Protein AF-0000000072288769 (afdb_homodimer)

Nearest PDB structures (foldseek):
  1x8z-assembly1_A-2  TM=4.709E-01  e=3.208E+00  Arabidopsis thaliana
  1x8z-assembly3_A  TM=4.709E-01  e=3.208E+00  Arabidopsis thaliana
  1x8z-assembly1_A-2  TM=4.841E-01  e=5.212E+00  Arabidopsis thaliana
  1x8z-assembly3_A  TM=4.841E-01  e=5.212E+00  Arabidopsis thaliana

Secondary structure (DSSP, 8-state):
----HHHHHHHHHHHHHHHHHHHHHHH-HHHHHGGGGGG--SS-SSHHHHHHHHHHHHHHHHHHHHHHHHHHHHHHTT-HHHHHHHHHHHHHHHHHHHHHHHHHTS-THHHHTTHHHHHHHHHHHHHH-/----HHHHHHHHHHHHHHHHHHHHHHH-HHHHHGGGGGG--SS-SSHHHHHHHHHHHHHHHHHHHHHHHHHHHHHHTT-HHHHHHHHHHHHHHHHHHHHHHHHHTS-THHHHTTHHHHHHHHHHHHHH-

Solvent-accessible surface area (backbone atoms only — not comparable to full-atom values): 12131 Å² total; per-residue (Å²): 103,86,68,55,70,64,70,65,44,46,50,48,52,52,13,51,50,32,29,50,51,8,50,38,12,55,76,38,29,71,64,45,39,48,74,38,50,46,66,43,69,93,60,69,86,41,70,69,54,43,51,46,50,42,46,51,26,33,50,43,10,41,49,28,33,34,54,12,48,39,34,39,38,19,51,72,70,63,37,44,41,39,32,9,49,39,33,33,36,49,14,51,35,27,38,50,51,12,51,50,16,48,76,52,70,31,58,20,64,81,25,48,65,49,16,58,56,31,35,51,55,10,49,47,30,35,71,38,89,103,87,67,56,70,63,70,66,45,47,51,47,53,52,15,50,50,31,29,51,52,8,50,39,13,54,76,37,30,71,66,45,39,48,76,38,51,45,65,43,69,93,60,69,86,42,73,69,53,43,52,46,49,43,45,52,26,32,50,43,9,41,48,27,33,34,53,10,50,40,33,40,37,18,51,72,70,63,38,46,41,38,31,8,50,40,32,32,38,49,14,52,34,28,39,51,49,13,50,48,16,48,75,52,72,31,58,21,65,82,25,48,65,50,16,58,55,31,36,52,55,10,49,48,31,37,71,37,88

Organism: Botryotinia fuckeliana (strain B05.10) (NCBI:txid332648)

Structure (mmCIF, N/CA/C/O backbone):
data_AF-0000000072288769-model_v1
#
loop_
_entity.id
_entity.type
_entity.pdbx_description
1 polymer 'Integral membrane protein'
#
loop_
_atom_site.group_PDB
_atom_site.id
_atom_site.type_symbol
_atom_site.label_atom_id
_atom_site.label_alt_id
_atom_site.label_comp_id
_atom_site.label_asym_id
_atom_site.label_entity_id
_atom_site.label_seq_id
_atom_site.pdbx_PDB_ins_code
_atom_site.Cartn_x
_atom_site.Cartn_y
_atom_site.Cartn_z
_atom_site.occupancy
_atom_site.B_iso_or_equiv
_atom_site.auth_seq_id
_atom_site.auth_comp_id
_atom_site.auth_asym_id
_atom_site.auth_atom_id
_atom_site.pdbx_PDB_model_num
ATOM 1 N N . MET A 1 1 ? 13.922 25.125 9.789 1 54.78 1 MET A N 1
ATOM 2 C CA . MET A 1 1 ? 14.633 25.609 8.609 1 54.78 1 MET A CA 1
ATOM 3 C C . MET A 1 1 ? 13.82 25.344 7.344 1 54.78 1 MET A C 1
ATOM 5 O O . MET A 1 1 ? 13.047 24.391 7.285 1 54.78 1 MET A O 1
ATOM 9 N N . ALA A 1 2 ? 13.531 26.281 6.535 1 64.56 2 ALA A N 1
ATOM 10 C CA . ALA A 1 2 ? 12.789 26.188 5.281 1 64.56 2 ALA A CA 1
ATOM 11 C C . ALA A 1 2 ? 13.453 25.219 4.316 1 64.56 2 ALA A C 1
ATOM 13 O O . ALA A 1 2 ? 14.578 25.438 3.869 1 64.56 2 ALA A O 1
ATOM 14 N N . LEU A 1 3 ? 13.008 23.984 4.324 1 74.19 3 LEU A N 1
ATOM 15 C CA . LEU A 1 3 ? 13.617 23.031 3.396 1 74.19 3 LEU A CA 1
ATOM 16 C C . LEU A 1 3 ? 13.492 23.531 1.959 1 74.19 3 LEU A C 1
ATOM 18 O O . LEU A 1 3 ? 12.609 24.328 1.646 1 74.19 3 LEU A O 1
ATOM 22 N N . SER A 1 4 ? 14.5 23.266 1.195 1 85.69 4 SER A N 1
ATOM 23 C CA . SER A 1 4 ? 14.555 23.609 -0.223 1 85.69 4 SER A CA 1
ATOM 24 C C . SER A 1 4 ? 13.266 23.219 -0.937 1 85.69 4 SER A C 1
ATOM 26 O O . SER A 1 4 ? 12.578 22.281 -0.515 1 85.69 4 SER A O 1
ATOM 28 N N . PRO A 1 5 ? 12.836 24.031 -1.854 1 88.56 5 PRO A N 1
ATOM 29 C CA . PRO A 1 5 ? 11.664 23.688 -2.654 1 88.56 5 PRO A CA 1
ATOM 30 C C . PRO A 1 5 ? 11.75 22.281 -3.264 1 88.56 5 PRO A C 1
ATOM 32 O O . PRO A 1 5 ? 10.727 21.609 -3.414 1 88.56 5 PRO A O 1
ATOM 35 N N . VAL A 1 6 ? 12.984 21.891 -3.586 1 87.94 6 VAL A N 1
ATOM 36 C CA . VAL A 1 6 ? 13.18 20.578 -4.172 1 87.94 6 VAL A CA 1
ATOM 37 C C . VAL A 1 6 ? 12.734 19.5 -3.189 1 87.94 6 VAL A C 1
ATOM 39 O O . VAL A 1 6 ? 12.062 18.531 -3.574 1 87.94 6 VAL A O 1
ATOM 42 N N . LEU A 1 7 ? 13.047 19.688 -1.973 1 91.75 7 LEU A N 1
ATOM 43 C CA . LEU A 1 7 ? 12.695 18.703 -0.949 1 91.75 7 LEU A CA 1
ATOM 44 C C . LEU A 1 7 ? 11.188 18.625 -0.779 1 91.75 7 LEU A C 1
ATOM 46 O O . LEU A 1 7 ? 10.648 17.547 -0.47 1 91.75 7 LEU A O 1
ATOM 50 N N . ARG A 1 8 ? 10.523 19.625 -1.163 1 90.5 8 ARG A N 1
ATOM 51 C CA . ARG A 1 8 ? 9.078 19.672 -0.958 1 90.5 8 ARG A CA 1
ATOM 52 C C . ARG A 1 8 ? 8.336 19.094 -2.158 1 90.5 8 ARG A C 1
ATOM 54 O O . ARG A 1 8 ? 7.184 18.688 -2.039 1 90.5 8 ARG A O 1
ATOM 61 N N . ILE A 1 9 ? 9.07 19.062 -3.242 1 94.88 9 ILE A N 1
ATOM 62 C CA . ILE A 1 9 ? 8.391 18.625 -4.457 1 94.88 9 ILE A CA 1
ATOM 63 C C . ILE A 1 9 ? 8.695 17.141 -4.703 1 94.88 9 ILE A C 1
ATOM 65 O O . ILE A 1 9 ? 7.91 16.438 -5.332 1 94.88 9 ILE A O 1
ATOM 69 N N . LEU A 1 10 ? 9.82 16.625 -4.176 1 97.56 10 LEU A N 1
ATOM 70 C CA . LEU A 1 10 ? 10.289 15.273 -4.453 1 97.56 10 LEU A CA 1
ATOM 71 C C . LEU A 1 10 ? 9.242 14.242 -4.059 1 97.56 10 LEU A C 1
ATOM 73 O O . LEU A 1 10 ? 8.961 13.32 -4.824 1 97.56 10 LEU A O 1
ATOM 77 N N . PRO A 1 11 ? 8.586 14.438 -2.932 1 98.19 11 PRO A N 1
ATOM 78 C CA . PRO A 1 11 ? 7.594 13.422 -2.574 1 98.19 11 PRO A CA 1
ATOM 79 C C . PRO A 1 11 ? 6.43 13.359 -3.562 1 98.19 11 PRO A C 1
ATOM 81 O O . PRO A 1 11 ? 5.84 12.297 -3.762 1 98.19 11 PRO A O 1
ATOM 84 N N . THR A 1 12 ? 6.102 14.5 -4.188 1 98.12 12 THR A N 1
ATOM 85 C CA . THR A 1 12 ? 5.062 14.492 -5.211 1 98.12 12 THR A CA 1
ATOM 86 C C . THR A 1 12 ? 5.512 13.688 -6.426 1 98.12 12 THR A C 1
ATOM 88 O O . THR A 1 12 ? 4.707 12.977 -7.035 1 98.12 12 THR A O 1
ATOM 91 N N . ILE A 1 13 ? 6.742 13.781 -6.738 1 98.31 13 ILE A N 1
ATOM 92 C CA . ILE A 1 13 ? 7.301 12.984 -7.82 1 98.31 13 ILE A CA 1
ATOM 93 C C . ILE A 1 13 ? 7.27 11.508 -7.438 1 98.31 13 ILE A C 1
ATOM 95 O O . ILE A 1 13 ? 6.855 10.656 -8.234 1 98.31 13 ILE A O 1
ATOM 99 N N . PHE A 1 14 ? 7.691 11.195 -6.184 1 98.69 14 PHE A N 1
ATOM 100 C CA . PHE A 1 14 ? 7.613 9.828 -5.691 1 98.69 14 PHE A CA 1
ATOM 101 C C . PHE A 1 14 ? 6.195 9.281 -5.812 1 98.69 14 PHE A C 1
ATOM 103 O O . PHE A 1 14 ? 5.988 8.172 -6.305 1 98.69 14 PHE A O 1
ATOM 110 N N . GLY A 1 15 ? 5.23 10.133 -5.363 1 98.81 15 GLY A N 1
ATOM 111 C CA . GLY A 1 15 ? 3.838 9.727 -5.434 1 98.81 15 GLY A CA 1
ATOM 112 C C . GLY A 1 15 ? 3.375 9.43 -6.844 1 98.81 15 GLY A C 1
ATOM 113 O O . GLY A 1 15 ? 2.646 8.461 -7.074 1 98.81 15 GLY A O 1
ATOM 114 N N . THR A 1 16 ? 3.793 10.234 -7.785 1 98.81 16 THR A N 1
ATOM 115 C CA . THR A 1 16 ? 3.438 10.023 -9.188 1 98.81 16 THR A CA 1
ATOM 116 C C . THR A 1 16 ? 4.023 8.719 -9.703 1 98.81 16 THR A C 1
ATOM 118 O O . THR A 1 16 ? 3.359 7.988 -10.445 1 98.81 16 THR A O 1
ATOM 121 N N . ILE A 1 17 ? 5.215 8.422 -9.305 1 98.56 17 ILE A N 1
ATOM 122 C CA . ILE A 1 17 ? 5.871 7.191 -9.727 1 98.56 17 ILE A CA 1
ATOM 123 C C . ILE A 1 17 ? 5.125 5.988 -9.156 1 98.56 17 ILE A C 1
ATOM 125 O O . ILE A 1 17 ? 4.848 5.023 -9.875 1 98.56 17 ILE A O 1
ATOM 129 N N . PHE A 1 18 ? 4.75 6.059 -7.875 1 98.81 18 PHE A N 1
ATOM 130 C CA . PHE A 1 18 ? 3.994 4.973 -7.262 1 98.81 18 PHE A CA 1
ATOM 131 C C . PHE A 1 18 ? 2.666 4.762 -7.98 1 98.81 18 PHE A C 1
ATOM 133 O O . PHE A 1 18 ? 2.281 3.629 -8.266 1 98.81 18 PHE A O 1
ATOM 140 N N . ILE A 1 19 ? 1.964 5.867 -8.289 1 98.94 19 ILE A N 1
ATOM 141 C CA . ILE A 1 19 ? 0.676 5.77 -8.969 1 98.94 19 ILE A CA 1
ATOM 142 C C . ILE A 1 19 ? 0.869 5.16 -10.352 1 98.94 19 ILE A C 1
ATOM 144 O O . ILE A 1 19 ? 0.084 4.309 -10.781 1 98.94 19 ILE A O 1
ATOM 148 N N . SER A 1 20 ? 1.923 5.566 -11.055 1 98.88 20 SER A N 1
ATOM 149 C CA . SER A 1 20 ? 2.217 5.008 -12.375 1 98.88 20 SER A CA 1
ATOM 150 C C . SER A 1 20 ? 2.504 3.512 -12.289 1 98.88 20 SER A C 1
ATOM 152 O O . SER A 1 20 ? 2.043 2.738 -13.133 1 98.88 20 SER A O 1
ATOM 154 N N . PHE A 1 21 ? 3.277 3.105 -11.297 1 98.69 21 PHE A N 1
ATOM 155 C CA . PHE A 1 21 ? 3.543 1.688 -11.086 1 98.69 21 PHE A CA 1
ATOM 156 C C . PHE A 1 21 ? 2.248 0.928 -10.82 1 98.69 21 PHE A C 1
ATOM 158 O O . PHE A 1 21 ? 2.047 -0.169 -11.344 1 98.69 21 PHE A O 1
ATOM 165 N N . GLY A 1 22 ? 1.397 1.534 -9.992 1 98.88 22 GLY A N 1
ATOM 166 C CA . GLY A 1 22 ? 0.124 0.9 -9.688 1 98.88 22 GLY A CA 1
ATOM 167 C C . GLY A 1 22 ? -0.763 0.73 -10.906 1 98.88 22 GLY A C 1
ATOM 168 O O . GLY A 1 22 ? -1.345 -0.337 -11.117 1 98.88 22 GLY A O 1
ATOM 169 N N . LEU A 1 23 ? -0.844 1.788 -11.664 1 98.88 23 LEU A N 1
ATOM 170 C CA . LEU A 1 23 ? -1.633 1.718 -12.883 1 98.88 23 LEU A CA 1
ATOM 171 C C . LEU A 1 23 ? -1.072 0.663 -13.836 1 98.88 23 LEU A C 1
ATOM 173 O O . LEU A 1 23 ? -1.829 -0.099 -14.438 1 98.88 23 LEU A O 1
ATOM 177 N N . ASN A 1 24 ? 0.224 0.614 -13.961 1 98.75 24 ASN A N 1
ATOM 178 C CA . ASN A 1 24 ? 0.859 -0.406 -14.781 1 98.75 24 ASN A CA 1
ATOM 179 C C . ASN A 1 24 ? 0.521 -1.812 -14.297 1 98.75 24 ASN A C 1
ATOM 181 O O . ASN A 1 24 ? 0.212 -2.695 -15.102 1 98.75 24 ASN A O 1
ATOM 185 N N . ALA A 1 25 ? 0.55 -2.045 -13 1 98.62 25 ALA A N 1
ATOM 186 C CA . ALA A 1 25 ? 0.283 -3.367 -12.438 1 98.62 25 ALA A CA 1
ATOM 187 C C . ALA A 1 25 ? -1.161 -3.791 -12.695 1 98.62 25 ALA A C 1
ATOM 189 O O . ALA A 1 25 ? -1.44 -4.973 -12.898 1 98.62 25 ALA A O 1
ATOM 190 N N . VAL A 1 26 ? -2.055 -2.791 -12.711 1 98.69 26 VAL A N 1
ATOM 191 C CA . VAL A 1 26 ? -3.467 -3.088 -12.93 1 98.69 26 VAL A CA 1
ATOM 192 C C . VAL A 1 26 ? -3.723 -3.355 -14.406 1 98.69 26 VAL A C 1
ATOM 194 O O . VAL A 1 26 ? -4.438 -4.297 -14.758 1 98.69 26 VAL A O 1
ATOM 197 N N . LEU A 1 27 ? -3.094 -2.607 -15.297 1 98.5 27 LEU A N 1
ATOM 198 C CA . LEU A 1 27 ? -3.406 -2.654 -16.719 1 98.5 27 LEU A CA 1
ATOM 199 C C . LEU A 1 27 ? -2.543 -3.691 -17.438 1 98.5 27 LEU A C 1
ATOM 201 O O . LEU A 1 27 ? -2.986 -4.316 -18.406 1 98.5 27 LEU A O 1
ATOM 205 N N . ARG A 1 28 ? -1.318 -3.93 -17.031 1 97.69 28 ARG A N 1
ATOM 206 C CA . ARG A 1 28 ? -0.348 -4.848 -17.609 1 97.69 28 ARG A CA 1
ATOM 207 C C . ARG A 1 28 ? 0.379 -5.641 -16.531 1 97.69 28 ARG A C 1
ATOM 209 O O . ARG A 1 28 ? 1.596 -5.516 -16.375 1 97.69 28 ARG A O 1
ATOM 216 N N . PRO A 1 29 ? -0.357 -6.539 -15.922 1 96.38 29 PRO A N 1
ATOM 217 C CA . PRO A 1 29 ? 0.182 -7.215 -14.734 1 96.38 29 PRO A CA 1
ATOM 218 C C . PRO A 1 29 ? 1.474 -7.977 -15.031 1 96.38 29 PRO A C 1
ATOM 220 O O . PRO A 1 29 ? 2.398 -7.969 -14.211 1 96.38 29 PRO A O 1
ATOM 223 N N . PHE A 1 30 ? 1.641 -8.586 -16.125 1 93.75 30 PHE A N 1
ATOM 224 C CA . PHE A 1 30 ? 2.836 -9.375 -16.406 1 93.75 30 PHE A CA 1
ATOM 225 C C . PHE A 1 30 ? 4.016 -8.461 -16.75 1 93.75 30 PHE A C 1
ATOM 227 O O . PHE A 1 30 ? 5.164 -8.789 -16.438 1 93.75 30 PHE A O 1
ATOM 234 N N . HIS A 1 31 ? 3.75 -7.387 -17.375 1 95.19 31 HIS A N 1
ATOM 235 C CA . HIS A 1 31 ? 4.816 -6.406 -17.547 1 95.19 31 HIS A CA 1
ATOM 236 C C . HIS A 1 31 ? 5.293 -5.871 -16.188 1 95.19 31 HIS A C 1
ATOM 238 O O . HIS A 1 31 ? 6.496 -5.715 -15.969 1 95.19 31 HIS A O 1
ATOM 244 N N . ALA A 1 32 ? 4.355 -5.512 -15.289 1 96.69 32 ALA A N 1
ATOM 245 C CA . ALA A 1 32 ? 4.711 -5.02 -13.961 1 96.69 32 ALA A CA 1
ATOM 246 C C . ALA A 1 32 ? 5.574 -6.031 -13.219 1 96.69 32 ALA A C 1
ATOM 248 O O . ALA A 1 32 ? 6.5 -5.652 -12.492 1 96.69 32 ALA A O 1
ATOM 249 N N . LEU A 1 33 ? 5.203 -7.25 -13.398 1 94.62 33 LEU A N 1
ATOM 250 C CA . LEU A 1 33 ? 5.934 -8.305 -12.703 1 94.62 33 LEU A CA 1
ATOM 251 C C . LEU A 1 33 ? 7.387 -8.359 -13.164 1 94.62 33 LEU A C 1
ATOM 253 O O . LEU A 1 33 ? 8.258 -8.812 -12.43 1 94.62 33 LEU A O 1
ATOM 257 N N . THR A 1 34 ? 7.691 -7.91 -14.406 1 93.62 34 THR A N 1
ATOM 258 C CA . THR A 1 34 ? 9.062 -7.918 -14.906 1 93.62 34 THR A CA 1
ATOM 259 C C . THR A 1 34 ? 9.945 -6.98 -14.086 1 93.62 34 THR A C 1
ATOM 261 O O . THR A 1 34 ? 11.172 -7.078 -14.133 1 93.62 34 THR A O 1
ATOM 264 N N . PHE A 1 35 ? 9.367 -6.066 -13.312 1 94.25 35 PHE A N 1
ATOM 265 C CA . PHE A 1 35 ? 10.125 -5.184 -12.438 1 94.25 35 PHE A CA 1
ATOM 266 C C . PHE A 1 35 ? 10.695 -5.957 -11.25 1 94.25 35 PHE A C 1
ATOM 268 O O . PHE A 1 35 ? 11.562 -5.457 -10.539 1 94.25 35 PHE A O 1
ATOM 275 N N . TYR A 1 36 ? 10.195 -7.109 -11.086 1 94.69 36 TYR A N 1
ATOM 276 C CA . TYR A 1 36 ? 10.75 -8.055 -10.133 1 94.69 36 TYR A CA 1
ATOM 277 C C . TYR A 1 36 ? 11.492 -9.18 -10.844 1 94.69 36 TYR A C 1
ATOM 279 O O . TYR A 1 36 ? 11.188 -10.359 -10.641 1 94.69 36 TYR A O 1
ATOM 287 N N . GLN A 1 37 ? 12.203 -9.023 -11.758 1 83.75 37 GLN A N 1
ATOM 288 C CA . GLN A 1 37 ? 12.953 -9.852 -12.703 1 83.75 37 GLN A CA 1
ATOM 289 C C . GLN A 1 37 ? 12.922 -11.32 -12.281 1 83.75 37 GLN A C 1
ATOM 291 O O . GLN A 1 37 ? 12.562 -12.195 -13.078 1 83.75 37 GLN A O 1
ATOM 296 N N . SER A 1 38 ? 13.227 -11.586 -11.109 1 84.44 38 SER A N 1
ATOM 297 C CA . SER A 1 38 ? 13.398 -12.953 -10.641 1 84.44 38 SER A CA 1
ATOM 298 C C . SER A 1 38 ? 12.055 -13.633 -10.414 1 84.44 38 SER A C 1
ATOM 300 O O . SER A 1 38 ? 11.984 -14.859 -10.273 1 84.44 38 SER A O 1
ATOM 302 N N . LEU A 1 39 ? 11.047 -12.867 -10.305 1 85.5 39 LEU A N 1
ATOM 303 C CA . LEU A 1 39 ? 9.727 -13.438 -10.07 1 85.5 39 LEU A CA 1
ATOM 304 C C . LEU A 1 39 ? 8.977 -13.633 -11.391 1 85.5 39 LEU A C 1
ATOM 306 O O . LEU A 1 39 ? 7.902 -14.234 -11.414 1 85.5 39 LEU A O 1
ATOM 310 N N . SER A 1 40 ? 9.445 -13.141 -12.461 1 77.38 40 SER A N 1
ATOM 311 C CA . SER A 1 40 ? 8.742 -13.203 -13.742 1 77.38 40 SER A CA 1
ATOM 312 C C . SER A 1 40 ? 8.875 -14.586 -14.375 1 77.38 40 SER A C 1
ATOM 314 O O . SER A 1 40 ? 9.969 -14.984 -14.773 1 77.38 40 SER A O 1
ATOM 316 N N . PRO A 1 41 ? 7.711 -15.266 -14.164 1 68.12 41 PRO A N 1
ATOM 317 C CA . PRO A 1 41 ? 7.828 -16.578 -14.812 1 68.12 41 PRO A CA 1
ATOM 318 C C . PRO A 1 41 ? 7.895 -16.469 -16.344 1 68.12 41 PRO A C 1
ATOM 320 O O . PRO A 1 41 ? 7.332 -15.547 -16.922 1 68.12 41 PRO A O 1
ATOM 323 N N . SER A 1 42 ? 8.633 -17.219 -16.969 1 64.94 42 SER A N 1
ATOM 324 C CA . SER A 1 42 ? 8.68 -17.25 -18.422 1 64.94 42 SER A CA 1
ATOM 325 C C . SER A 1 42 ? 7.309 -17.578 -19 1 64.94 42 SER A C 1
ATOM 327 O O . SER A 1 42 ? 6.898 -16.969 -20 1 64.94 42 SER A O 1
ATOM 329 N N . HIS A 1 43 ? 6.516 -18.484 -18.438 1 64.88 43 HIS A N 1
ATOM 330 C CA . HIS A 1 43 ? 5.207 -18.906 -18.922 1 64.88 43 HIS A CA 1
ATOM 331 C C . HIS A 1 43 ? 4.328 -19.406 -17.781 1 64.88 43 HIS A C 1
ATOM 333 O O . HIS A 1 43 ? 4.711 -20.344 -17.062 1 64.88 43 HIS A O 1
ATOM 339 N N . PRO A 1 44 ? 3.252 -18.531 -17.641 1 63.28 44 PRO A N 1
ATOM 340 C CA . PRO A 1 44 ? 2.371 -19.188 -16.672 1 63.28 44 PRO A CA 1
ATOM 341 C C . PRO A 1 44 ? 2.072 -20.641 -17.016 1 63.28 44 PRO A C 1
ATOM 343 O O . PRO A 1 44 ? 1.867 -20.969 -18.188 1 63.28 44 PRO A O 1
ATOM 346 N N . GLN A 1 45 ? 2.188 -21.469 -16.156 1 66.75 45 GLN A N 1
ATOM 347 C CA . GLN A 1 45 ? 2.078 -22.906 -16.391 1 66.75 45 GLN A CA 1
ATOM 348 C C . GLN A 1 45 ? 0.632 -23.312 -16.672 1 66.75 45 GLN A C 1
ATOM 350 O O . GLN A 1 45 ? 0.381 -24.25 -17.406 1 66.75 45 GLN A O 1
ATOM 355 N N . THR A 1 46 ? -0.252 -22.562 -15.984 1 77.38 46 THR A N 1
ATOM 356 C CA . THR A 1 46 ? -1.669 -22.844 -16.188 1 77.38 46 THR A CA 1
ATOM 357 C C . THR A 1 46 ? -2.471 -21.547 -16.266 1 77.38 46 THR A C 1
ATOM 359 O O . THR A 1 46 ? -1.974 -20.484 -15.891 1 77.38 46 THR A O 1
ATOM 362 N N . LEU A 1 47 ? -3.611 -21.625 -16.797 1 78.44 47 LEU A N 1
ATOM 363 C CA . LEU A 1 47 ? -4.523 -20.484 -16.844 1 78.44 47 LEU A CA 1
ATOM 364 C C . LEU A 1 47 ? -4.863 -20 -15.438 1 78.44 47 LEU A C 1
ATOM 366 O O . LEU A 1 47 ? -5.008 -18.812 -15.211 1 78.44 47 LEU A O 1
ATOM 370 N N . SER A 1 48 ? -5.008 -20.922 -14.539 1 79.12 48 SER A N 1
ATOM 371 C CA . SER A 1 48 ? -5.312 -20.594 -13.148 1 79.12 48 SER A CA 1
ATOM 372 C C . SER A 1 48 ? -4.172 -19.812 -12.5 1 79.12 48 SER A C 1
ATOM 374 O O . SER A 1 48 ? -4.406 -18.875 -11.734 1 79.12 48 SER A O 1
ATOM 376 N N . ASP A 1 49 ? -2.969 -20.125 -12.875 1 83.19 49 ASP A N 1
ATOM 377 C CA . ASP A 1 49 ? -1.8 -19.422 -12.359 1 83.19 49 ASP A CA 1
ATOM 378 C C . ASP A 1 49 ? -1.754 -17.984 -12.875 1 83.19 49 ASP A C 1
ATOM 380 O O . ASP A 1 49 ? -1.464 -17.047 -12.117 1 83.19 49 ASP A O 1
ATOM 384 N N . ALA A 1 50 ? -2.084 -17.906 -14.141 1 88 50 ALA A N 1
ATOM 385 C CA . ALA A 1 50 ? -2.078 -16.578 -14.75 1 88 50 ALA A CA 1
ATOM 386 C C . ALA A 1 50 ? -3.133 -15.68 -14.117 1 88 50 ALA A C 1
ATOM 388 O O . ALA A 1 50 ? -2.871 -14.5 -13.844 1 88 50 ALA A O 1
ATOM 389 N N . ALA A 1 51 ? -4.281 -16.219 -13.852 1 90.56 51 ALA A N 1
ATOM 390 C CA . ALA A 1 51 ? -5.375 -15.461 -13.25 1 90.56 51 ALA A CA 1
ATOM 391 C C . ALA A 1 51 ? -5.023 -15.023 -11.828 1 90.56 51 ALA A C 1
ATOM 393 O O . ALA A 1 51 ? -5.375 -13.922 -11.414 1 90.56 51 ALA A O 1
ATOM 394 N N . LEU A 1 52 ? -4.332 -15.875 -11.102 1 91.69 52 LEU A N 1
ATOM 395 C CA . LEU A 1 52 ? -3.908 -15.547 -9.742 1 91.69 52 LEU A CA 1
ATOM 396 C C . LEU A 1 52 ? -2.889 -14.414 -9.75 1 91.69 52 LEU A C 1
ATOM 398 O O . LEU A 1 52 ? -2.98 -13.484 -8.953 1 91.69 52 LEU A O 1
ATOM 402 N N . VAL A 1 53 ? -1.995 -14.508 -10.664 1 91.56 53 VAL A N 1
ATOM 403 C CA . VAL A 1 53 ? -0.978 -13.469 -10.781 1 91.56 53 VAL A CA 1
ATOM 404 C C . VAL A 1 53 ? -1.638 -12.141 -11.133 1 91.56 53 VAL A C 1
ATOM 406 O O . VAL A 1 53 ? -1.333 -11.109 -10.523 1 91.56 53 VAL A O 1
ATOM 409 N N . GLU A 1 54 ? -2.543 -12.172 -12.062 1 95.06 54 GLU A N 1
ATOM 410 C CA . GLU A 1 54 ? -3.25 -10.961 -12.453 1 95.06 54 GLU A CA 1
ATOM 411 C C . GLU A 1 54 ? -4.02 -10.359 -11.281 1 95.06 54 GLU A C 1
ATOM 413 O O . GLU A 1 54 ? -4.016 -9.141 -11.086 1 95.06 54 GLU A O 1
ATOM 418 N N . ALA A 1 55 ? -4.652 -11.227 -10.531 1 96.88 55 ALA A N 1
ATOM 419 C CA . ALA A 1 55 ? -5.402 -10.773 -9.359 1 96.88 55 ALA A CA 1
ATOM 420 C C . ALA A 1 55 ? -4.48 -10.141 -8.328 1 96.88 55 ALA A C 1
ATOM 422 O O . ALA A 1 55 ? -4.742 -9.031 -7.848 1 96.88 55 ALA A O 1
ATOM 423 N N . LEU A 1 56 ? -3.375 -10.789 -8.055 1 96.88 56 LEU A N 1
ATOM 424 C CA . LEU A 1 56 ? -2.447 -10.305 -7.039 1 96.88 56 LEU A CA 1
ATOM 425 C C . LEU A 1 56 ? -1.768 -9.016 -7.496 1 96.88 56 LEU A C 1
ATOM 427 O O . LEU A 1 56 ? -1.518 -8.125 -6.688 1 96.88 56 LEU A O 1
ATOM 431 N N . MET A 1 57 ? -1.564 -8.922 -8.789 1 97.44 57 MET A N 1
ATOM 432 C CA . MET A 1 57 ? -0.949 -7.699 -9.305 1 97.44 57 MET A CA 1
ATOM 433 C C . MET A 1 57 ? -1.936 -6.535 -9.273 1 97.44 57 MET A C 1
ATOM 435 O O . MET A 1 57 ? -1.541 -5.387 -9.062 1 97.44 57 MET A O 1
ATOM 439 N N . THR A 1 58 ? -3.191 -6.809 -9.469 1 98.69 58 THR A N 1
ATOM 440 C CA . THR A 1 58 ? -4.207 -5.773 -9.32 1 98.69 58 THR A CA 1
ATOM 441 C C . THR A 1 58 ? -4.277 -5.289 -7.875 1 98.69 58 THR A C 1
ATOM 443 O O . THR A 1 58 ? -4.352 -4.086 -7.621 1 98.69 58 THR A O 1
ATOM 446 N N . ILE A 1 59 ? -4.203 -6.191 -6.945 1 98.69 59 ILE A N 1
ATOM 447 C CA . ILE A 1 59 ? -4.203 -5.883 -5.52 1 98.69 59 ILE A CA 1
ATOM 448 C C . ILE A 1 59 ? -2.967 -5.055 -5.172 1 98.69 59 ILE A C 1
ATOM 450 O O . ILE A 1 59 ? -3.068 -4.039 -4.477 1 98.69 59 ILE A O 1
ATOM 454 N N . TYR A 1 60 ? -1.85 -5.469 -5.684 1 98.38 60 TYR A N 1
ATOM 455 C CA . TYR A 1 60 ? -0.599 -4.727 -5.582 1 98.38 60 TYR A CA 1
ATOM 456 C C . TYR A 1 60 ? -0.75 -3.32 -6.152 1 98.38 60 TYR A C 1
ATOM 458 O O . TYR A 1 60 ? -0.336 -2.342 -5.523 1 98.38 60 TYR A O 1
ATOM 466 N N . GLY A 1 61 ? -1.315 -3.227 -7.301 1 98.88 61 GLY A N 1
ATOM 467 C CA . GLY A 1 61 ? -1.468 -1.947 -7.977 1 98.88 61 GLY A CA 1
ATOM 468 C C . GLY A 1 61 ? -2.32 -0.961 -7.199 1 98.88 61 GLY A C 1
ATOM 469 O O . GLY A 1 61 ? -1.999 0.226 -7.133 1 98.88 61 GLY A O 1
ATOM 470 N N . ALA A 1 62 ? -3.379 -1.417 -6.633 1 98.94 62 ALA A N 1
ATOM 471 C CA . ALA A 1 62 ? -4.246 -0.563 -5.824 1 98.94 62 ALA A CA 1
ATOM 472 C C . ALA A 1 62 ? -3.482 0.033 -4.645 1 98.94 62 ALA A C 1
ATOM 474 O O . ALA A 1 62 ? -3.674 1.202 -4.301 1 98.94 62 ALA A O 1
ATOM 475 N N . ARG A 1 63 ? -2.629 -0.775 -4.047 1 98.94 63 ARG A N 1
ATOM 476 C CA . ARG A 1 63 ? -1.861 -0.32 -2.893 1 98.94 63 ARG A CA 1
ATOM 477 C C . ARG A 1 63 ? -0.789 0.681 -3.309 1 98.94 63 ARG A C 1
ATOM 479 O O . ARG A 1 63 ? -0.503 1.632 -2.578 1 98.94 63 ARG A O 1
ATOM 486 N N . ASP A 1 64 ? -0.239 0.49 -4.512 1 98.94 64 ASP A N 1
ATOM 487 C CA . ASP A 1 64 ? 0.704 1.485 -5.012 1 98.94 64 ASP A CA 1
ATOM 488 C C . ASP A 1 64 ? 0.005 2.814 -5.289 1 98.94 64 ASP A C 1
ATOM 490 O O . ASP A 1 64 ? 0.551 3.881 -5 1 98.94 64 ASP A O 1
ATOM 494 N N . ILE A 1 65 ? -1.122 2.781 -5.836 1 98.94 65 ILE A N 1
ATOM 495 C CA . ILE A 1 65 ? -1.897 3.992 -6.078 1 98.94 65 ILE A CA 1
ATOM 496 C C . ILE A 1 65 ? -2.225 4.668 -4.746 1 98.94 65 ILE A C 1
ATOM 498 O O . ILE A 1 65 ? -2.092 5.887 -4.613 1 98.94 65 ILE A O 1
ATOM 502 N N . PHE A 1 66 ? -2.604 3.852 -3.721 1 98.94 66 PHE A N 1
ATOM 503 C CA . PHE A 1 66 ? -2.805 4.371 -2.373 1 98.94 66 PHE A CA 1
ATOM 504 C C . PHE A 1 66 ? -1.569 5.121 -1.892 1 98.94 66 PHE A C 1
ATOM 506 O O . PHE A 1 66 ? -1.679 6.227 -1.35 1 98.94 66 PHE A O 1
ATOM 513 N N . MET A 1 67 ? -0.421 4.586 -2.045 1 98.94 67 MET A N 1
ATOM 514 C CA . MET A 1 67 ? 0.812 5.188 -1.545 1 98.94 67 MET A CA 1
ATOM 515 C C . MET A 1 67 ? 1.05 6.551 -2.188 1 98.94 67 MET A C 1
ATOM 517 O O . MET A 1 67 ? 1.419 7.508 -1.505 1 98.94 67 MET A O 1
ATOM 521 N N . GLY A 1 68 ? 0.807 6.578 -3.502 1 98.94 68 GLY A N 1
ATOM 522 C CA . GLY A 1 68 ? 0.936 7.867 -4.168 1 98.94 68 GLY A CA 1
ATOM 523 C C . GLY A 1 68 ? -0.064 8.898 -3.676 1 98.94 68 GLY A C 1
ATOM 524 O O . GLY A 1 68 ? 0.295 10.047 -3.426 1 98.94 68 GLY A O 1
ATOM 525 N N . LEU A 1 69 ? -1.265 8.516 -3.473 1 98.94 69 LEU A N 1
ATOM 526 C CA . LEU A 1 69 ? -2.312 9.43 -3.029 1 98.94 69 LEU A CA 1
ATOM 527 C C . LEU A 1 69 ? -2.035 9.93 -1.616 1 98.94 69 LEU A C 1
ATOM 529 O O . LEU A 1 69 ? -2.332 11.086 -1.291 1 98.94 69 LEU A O 1
ATOM 533 N N . ALA A 1 70 ? -1.506 9.047 -0.78 1 98.94 70 ALA A N 1
ATOM 534 C CA . ALA A 1 70 ? -1.142 9.461 0.572 1 98.94 70 ALA A CA 1
ATOM 535 C C . ALA A 1 70 ? -0.089 10.57 0.54 1 98.94 70 ALA A C 1
ATOM 537 O O . ALA A 1 70 ? -0.198 11.562 1.265 1 98.94 70 ALA A O 1
ATOM 538 N N . MET A 1 71 ? 0.893 10.391 -0.32 1 98.94 71 MET A N 1
ATOM 539 C CA . MET A 1 71 ? 1.94 11.406 -0.431 1 98.94 71 MET A CA 1
ATOM 540 C C . MET A 1 71 ? 1.385 12.703 -0.999 1 98.94 71 MET A C 1
ATOM 542 O O . MET A 1 71 ? 1.742 13.789 -0.54 1 98.94 71 MET A O 1
ATOM 546 N N . TYR A 1 72 ? 0.497 12.562 -1.988 1 98.88 72 TYR A N 1
ATOM 547 C CA . TYR A 1 72 ? -0.126 13.742 -2.57 1 98.88 72 TYR A CA 1
ATOM 548 C C . TYR A 1 72 ? -0.946 14.5 -1.528 1 98.88 72 TYR A C 1
ATOM 550 O O . TYR A 1 72 ? -0.895 15.727 -1.46 1 98.88 72 TYR A O 1
ATOM 558 N N . ALA A 1 73 ? -1.715 13.773 -0.772 1 98.81 73 ALA A N 1
ATOM 559 C CA . ALA A 1 73 ? -2.561 14.406 0.235 1 98.81 73 ALA A CA 1
ATOM 560 C C . ALA A 1 73 ? -1.721 15.203 1.234 1 98.81 73 ALA A C 1
ATOM 562 O O . ALA A 1 73 ? -2.008 16.375 1.509 1 98.81 73 ALA A O 1
ATOM 563 N N . ALA A 1 74 ? -0.684 14.57 1.788 1 98.75 74 ALA A N 1
ATOM 564 C CA . ALA A 1 74 ? 0.162 15.242 2.771 1 98.75 74 ALA A CA 1
ATOM 565 C C . ALA A 1 74 ? 0.888 16.438 2.148 1 98.75 74 ALA A C 1
ATOM 567 O O . ALA A 1 74 ? 1.068 17.469 2.797 1 98.75 74 ALA A O 1
ATOM 568 N N . SER A 1 75 ? 1.327 16.219 0.884 1 98.38 75 SER A N 1
ATOM 569 C CA . SER A 1 75 ? 1.996 17.312 0.182 1 98.38 75 SER A CA 1
ATOM 570 C C . SER A 1 75 ? 1.046 18.469 -0.061 1 98.38 75 SER A C 1
ATOM 572 O O . SER A 1 75 ? 1.415 19.641 0.137 1 98.38 75 SER A O 1
ATOM 574 N N . TYR A 1 76 ? -0.119 18.156 -0.474 1 97.94 76 TYR A N 1
ATOM 575 C CA . TYR A 1 76 ? -1.101 19.188 -0.815 1 97.94 76 TYR A CA 1
ATOM 576 C C . TYR A 1 76 ? -1.382 20.094 0.379 1 97.94 76 TYR A C 1
ATOM 578 O O . TYR A 1 76 ? -1.463 21.312 0.234 1 97.94 76 TYR A O 1
ATOM 586 N N . TYR A 1 77 ? -1.488 19.531 1.561 1 97.62 77 TYR A N 1
ATOM 587 C CA . TYR A 1 77 ? -1.808 20.312 2.754 1 97.62 77 TYR A CA 1
ATOM 588 C C . TYR A 1 77 ? -0.539 20.766 3.465 1 97.62 77 TYR A C 1
ATOM 590 O O . TYR A 1 77 ? -0.601 21.328 4.562 1 97.62 77 TYR A O 1
ATOM 598 N N . ARG A 1 78 ? 0.55 20.453 2.891 1 96.69 78 ARG A N 1
ATOM 599 C CA . ARG A 1 78 ? 1.858 20.891 3.371 1 96.69 78 ARG A CA 1
ATOM 600 C C . ARG A 1 78 ? 2.123 20.375 4.781 1 96.69 78 ARG A C 1
ATOM 602 O O . ARG A 1 78 ? 2.645 21.094 5.629 1 96.69 78 ARG A O 1
ATOM 609 N N . ASN A 1 79 ? 1.588 19.203 5.113 1 97.94 79 ASN A N 1
ATOM 610 C CA . ASN A 1 79 ? 1.927 18.5 6.352 1 97.94 79 ASN A CA 1
ATOM 611 C C . ASN A 1 79 ? 3.238 17.734 6.223 1 97.94 79 ASN A C 1
ATOM 613 O O . ASN A 1 79 ? 3.236 16.5 6.145 1 97.94 79 ASN A O 1
ATOM 617 N N . TYR A 1 80 ? 4.328 18.406 6.367 1 97.31 80 TYR A N 1
ATOM 618 C CA . TYR A 1 80 ? 5.613 17.906 5.902 1 97.31 80 TYR A CA 1
ATOM 619 C C . TYR A 1 80 ? 6.176 16.875 6.867 1 97.31 80 TYR A C 1
ATOM 621 O O . TYR A 1 80 ? 6.879 15.945 6.453 1 97.31 80 TYR A O 1
ATOM 629 N N . LYS A 1 81 ? 5.91 16.953 8.164 1 97.94 81 LYS A N 1
ATOM 630 C CA . LYS A 1 81 ? 6.348 15.891 9.062 1 97.94 81 LYS A CA 1
ATOM 631 C C . LYS A 1 81 ? 5.621 14.578 8.75 1 97.94 81 LYS A C 1
ATOM 633 O O . LYS A 1 81 ? 6.25 13.523 8.633 1 97.94 81 LYS A O 1
ATOM 638 N N . THR A 1 82 ? 4.273 14.688 8.57 1 98.75 82 THR A N 1
ATOM 639 C CA . THR A 1 82 ? 3.488 13.539 8.141 1 98.75 82 THR A CA 1
ATOM 640 C C . THR A 1 82 ? 4.02 12.984 6.82 1 98.75 82 THR A C 1
ATOM 642 O O . THR A 1 82 ? 4.238 11.781 6.688 1 98.75 82 THR A O 1
ATOM 645 N N . LEU A 1 83 ? 4.273 13.852 5.902 1 98.75 83 LEU A N 1
ATOM 646 C CA . LEU A 1 83 ? 4.789 13.469 4.594 1 98.75 83 LEU A CA 1
ATOM 647 C C . LEU A 1 83 ? 6.125 12.742 4.73 1 98.75 83 LEU A C 1
ATOM 649 O O . LEU A 1 83 ? 6.355 11.734 4.062 1 98.75 83 LEU A O 1
ATOM 653 N N . GLY A 1 84 ? 6.988 13.297 5.566 1 98.69 84 GLY A N 1
ATOM 654 C CA . GLY A 1 84 ? 8.281 12.664 5.789 1 98.69 84 GLY A CA 1
ATOM 655 C C . GLY A 1 84 ? 8.164 11.227 6.262 1 98.69 84 GLY A C 1
ATOM 656 O O . GLY A 1 84 ? 8.859 10.344 5.754 1 98.69 84 GLY A O 1
ATOM 657 N N . TRP A 1 85 ? 7.254 10.992 7.152 1 98.88 85 TRP A N 1
ATOM 658 C CA . TRP A 1 85 ? 7.059 9.641 7.664 1 98.88 85 TRP A CA 1
ATOM 659 C C . TRP A 1 85 ? 6.457 8.734 6.594 1 98.88 85 TRP A C 1
ATOM 661 O O . TRP A 1 85 ? 6.789 7.551 6.512 1 98.88 85 TRP A O 1
ATOM 671 N N . ILE A 1 86 ? 5.566 9.266 5.812 1 98.94 86 ILE A N 1
ATOM 672 C CA . ILE A 1 86 ? 4.98 8.5 4.715 1 98.94 86 ILE A CA 1
ATOM 673 C C . ILE A 1 86 ? 6.062 8.125 3.711 1 98.94 86 ILE A C 1
ATOM 675 O O . ILE A 1 86 ? 6.121 6.98 3.248 1 98.94 86 ILE A O 1
ATOM 679 N N . VAL A 1 87 ? 6.934 9.023 3.471 1 98.94 87 VAL A N 1
ATOM 680 C CA . VAL A 1 87 ? 8.023 8.773 2.535 1 98.94 87 VAL A CA 1
ATOM 681 C C . VAL A 1 87 ? 8.984 7.738 3.121 1 98.94 87 VAL A C 1
ATOM 683 O O . VAL A 1 87 ? 9.438 6.84 2.414 1 98.94 87 VAL A O 1
ATOM 686 N N . LEU A 1 88 ? 9.266 7.844 4.414 1 98.88 88 LEU A N 1
ATOM 687 C CA . LEU A 1 88 ? 10.102 6.848 5.074 1 98.88 88 LEU A CA 1
ATOM 688 C C . LEU A 1 88 ? 9.469 5.465 4.992 1 98.88 88 LEU A C 1
ATOM 690 O O . LEU A 1 88 ? 10.164 4.473 4.758 1 98.88 88 LEU A O 1
ATOM 694 N N . ALA A 1 89 ? 8.188 5.383 5.18 1 98.94 89 ALA A N 1
ATOM 695 C CA . ALA A 1 89 ? 7.496 4.109 5.023 1 98.94 89 ALA A CA 1
ATOM 696 C C . ALA A 1 89 ? 7.637 3.576 3.602 1 98.94 89 ALA A C 1
ATOM 698 O O . ALA A 1 89 ? 7.797 2.371 3.395 1 98.94 89 ALA A O 1
ATOM 699 N N . GLY A 1 90 ? 7.551 4.492 2.6 1 98.81 90 GLY A N 1
ATOM 700 C CA . GLY A 1 90 ? 7.797 4.098 1.222 1 98.81 90 GLY A CA 1
ATOM 701 C C . GLY A 1 90 ? 9.18 3.508 1.01 1 98.81 90 GLY A C 1
ATOM 702 O O . GLY A 1 90 ? 9.352 2.572 0.225 1 98.81 90 GLY A O 1
ATOM 703 N N . SER A 1 91 ? 10.156 4.082 1.718 1 98.88 91 SER A N 1
ATOM 704 C CA . SER A 1 91 ? 11.5 3.521 1.69 1 98.88 91 SER A CA 1
ATOM 705 C C . SER A 1 91 ? 11.5 2.072 2.17 1 98.88 91 SER A C 1
ATOM 707 O O . SER A 1 91 ? 12.188 1.225 1.596 1 98.88 91 SER A O 1
ATOM 709 N N . GLY A 1 92 ? 10.797 1.827 3.254 1 98.81 92 GLY A N 1
ATOM 710 C CA . GLY A 1 92 ? 10.664 0.466 3.748 1 98.81 92 GLY A CA 1
ATOM 711 C C . GLY A 1 92 ? 10.07 -0.484 2.725 1 98.81 92 GLY A C 1
ATOM 712 O O . GLY A 1 92 ? 10.531 -1.62 2.586 1 98.81 92 GLY A O 1
ATOM 713 N N . VAL A 1 93 ? 9.078 -0.042 1.963 1 98.88 93 VAL A N 1
ATOM 714 C CA . VAL A 1 93 ? 8.445 -0.855 0.931 1 98.88 93 VAL A CA 1
ATOM 715 C C . VAL A 1 93 ? 9.469 -1.208 -0.149 1 98.88 93 VAL A C 1
ATOM 717 O O . VAL A 1 93 ? 9.578 -2.369 -0.551 1 98.88 93 VAL A O 1
ATOM 720 N N . ALA A 1 94 ? 10.227 -0.2 -0.604 1 98.5 94 ALA A N 1
ATOM 721 C CA . ALA A 1 94 ? 11.25 -0.446 -1.613 1 98.5 94 ALA A CA 1
ATOM 722 C C . ALA A 1 94 ? 12.305 -1.423 -1.098 1 98.5 94 ALA A C 1
ATOM 724 O O . ALA A 1 94 ? 12.812 -2.256 -1.854 1 98.5 94 ALA A O 1
ATOM 725 N N . PHE A 1 95 ? 12.648 -1.295 0.136 1 98.69 95 PHE A N 1
ATOM 726 C CA . PHE A 1 95 ? 13.617 -2.207 0.73 1 98.69 95 PHE A CA 1
ATOM 727 C C . PHE A 1 95 ? 13.102 -3.641 0.708 1 98.69 95 PHE A C 1
ATOM 729 O O . PHE A 1 95 ? 13.82 -4.562 0.318 1 98.69 95 PHE A O 1
ATOM 736 N N . VAL A 1 96 ? 11.859 -3.836 1.13 1 98.75 96 VAL A N 1
ATOM 737 C CA . VAL A 1 96 ? 11.25 -5.16 1.149 1 98.75 96 VAL A CA 1
ATOM 738 C C . VAL A 1 96 ? 11.156 -5.707 -0.274 1 98.75 96 VAL A C 1
ATOM 740 O O . VAL A 1 96 ? 11.414 -6.891 -0.511 1 98.75 96 VAL A O 1
ATOM 743 N N . ASP A 1 97 ? 10.789 -4.84 -1.255 1 98.38 97 ASP A N 1
ATOM 744 C CA . ASP A 1 97 ? 10.742 -5.273 -2.648 1 98.38 97 ASP A CA 1
ATOM 745 C C . ASP A 1 97 ? 12.094 -5.812 -3.102 1 98.38 97 ASP A C 1
ATOM 747 O O . ASP A 1 97 ? 12.172 -6.84 -3.775 1 98.38 97 ASP A O 1
ATOM 751 N N . GLY A 1 98 ? 13.156 -5.09 -2.73 1 97.81 98 GLY A N 1
ATOM 752 C CA . GLY A 1 98 ? 14.492 -5.574 -3.047 1 97.81 98 GLY A CA 1
ATOM 753 C C . GLY A 1 98 ? 14.828 -6.883 -2.357 1 97.81 98 GLY A C 1
ATOM 754 O O . GLY A 1 98 ? 15.469 -7.754 -2.951 1 97.81 98 GLY A O 1
ATOM 755 N N . TRP A 1 99 ? 14.453 -6.969 -1.118 1 98.06 99 TRP A N 1
ATOM 756 C CA . TRP A 1 99 ? 14.703 -8.18 -0.347 1 98.06 99 TRP A CA 1
ATOM 757 C C . TRP A 1 99 ? 14.031 -9.391 -0.996 1 98.06 99 TRP A C 1
ATOM 759 O O . TRP A 1 99 ? 14.625 -10.469 -1.07 1 98.06 99 TRP A O 1
ATOM 769 N N . VAL A 1 100 ? 12.82 -9.227 -1.47 1 97.81 100 VAL A N 1
ATOM 770 C CA . VAL A 1 100 ? 12.086 -10.289 -2.15 1 97.81 100 VAL A CA 1
ATOM 771 C C . VAL A 1 100 ? 12.828 -10.695 -3.42 1 97.81 100 VAL A C 1
ATOM 773 O O . VAL A 1 100 ? 12.977 -11.883 -3.707 1 97.81 100 VAL A O 1
ATOM 776 N N . CYS A 1 101 ? 13.352 -9.742 -4.156 1 96.69 101 CYS A N 1
ATOM 777 C CA . CYS A 1 101 ? 14.117 -10.031 -5.363 1 96.69 101 CYS A CA 1
ATOM 778 C C . CYS A 1 101 ? 15.406 -10.758 -5.027 1 96.69 101 CYS A C 1
ATOM 780 O O . CYS A 1 101 ? 15.789 -11.711 -5.719 1 96.69 101 CYS A O 1
ATOM 782 N N . TRP A 1 102 ? 16.078 -10.305 -3.984 1 97 102 TRP A N 1
ATOM 783 C CA . TRP A 1 102 ? 17.312 -10.953 -3.559 1 97 102 TRP A CA 1
ATOM 784 C C . TRP A 1 102 ? 17.062 -12.422 -3.234 1 97 102 TRP A C 1
ATOM 786 O O . TRP A 1 102 ? 17.797 -13.297 -3.697 1 97 102 TRP A O 1
ATOM 796 N N . ARG A 1 103 ? 15.984 -12.758 -2.578 1 96.06 103 ARG A N 1
ATOM 797 C CA . ARG A 1 103 ? 15.641 -14.125 -2.193 1 96.06 103 ARG A CA 1
ATOM 798 C C . ARG A 1 103 ? 15.273 -14.961 -3.416 1 96.06 103 ARG A C 1
ATOM 800 O O . ARG A 1 103 ? 15.461 -16.172 -3.422 1 96.06 103 ARG A O 1
ATOM 807 N N . ALA A 1 104 ? 14.742 -14.258 -4.426 1 93.75 104 ALA A N 1
ATOM 808 C CA . ALA A 1 104 ? 14.297 -14.945 -5.637 1 93.75 104 ALA A CA 1
ATOM 809 C C . ALA A 1 104 ? 15.453 -15.141 -6.613 1 93.75 104 ALA A C 1
ATOM 811 O O . ALA A 1 104 ? 15.289 -15.789 -7.652 1 93.75 104 ALA A O 1
ATOM 812 N N . GLY A 1 105 ? 16.578 -14.539 -6.301 1 94 105 GLY A N 1
ATOM 813 C CA . GLY A 1 105 ? 17.766 -14.891 -7.07 1 94 105 GLY A CA 1
ATOM 814 C C . GLY A 1 105 ? 18.328 -13.727 -7.867 1 94 105 GLY A C 1
ATOM 815 O O . GLY A 1 105 ? 19.203 -13.914 -8.711 1 94 105 GLY A O 1
ATOM 816 N N . GLY A 1 106 ? 17.75 -12.508 -7.695 1 94.31 106 GLY A N 1
ATOM 817 C CA . GLY A 1 106 ? 18.344 -11.383 -8.398 1 94.31 106 GLY A CA 1
ATOM 818 C C . GLY A 1 106 ? 17.391 -10.219 -8.57 1 94.31 106 GLY A C 1
ATOM 819 O O . GLY A 1 106 ? 16.203 -10.32 -8.258 1 94.31 106 GLY A O 1
ATOM 820 N N . GLY A 1 107 ? 17.984 -9 -9.016 1 94.56 107 GLY A N 1
ATOM 821 C CA . GLY A 1 107 ? 17.188 -7.84 -9.367 1 94.56 107 GLY A CA 1
ATOM 822 C C . GLY A 1 107 ? 16.953 -6.891 -8.211 1 94.56 107 GLY A C 1
ATOM 823 O O . GLY A 1 107 ? 16.25 -5.891 -8.344 1 94.56 107 GLY A O 1
ATOM 824 N N . GLN A 1 108 ? 17.469 -7.137 -7.043 1 95.62 108 GLN A N 1
ATOM 825 C CA . GLN A 1 108 ? 17.25 -6.336 -5.844 1 95.62 108 GLN A CA 1
ATOM 826 C C . GLN A 1 108 ? 17.75 -4.91 -6.035 1 95.62 108 GLN A C 1
ATOM 828 O O . GLN A 1 108 ? 17.219 -3.967 -5.449 1 95.62 108 GLN A O 1
ATOM 833 N N . GLY A 1 109 ? 18.766 -4.719 -6.875 1 95.44 109 GLY A N 1
ATOM 834 C CA . GLY A 1 109 ? 19.344 -3.402 -7.082 1 95.44 109 GLY A CA 1
ATOM 835 C C . GLY A 1 109 ? 18.359 -2.402 -7.66 1 95.44 109 GLY A C 1
ATOM 836 O O . GLY A 1 109 ? 18.453 -1.204 -7.383 1 95.44 109 GLY A O 1
ATOM 837 N N . ASP A 1 110 ? 17.406 -2.836 -8.445 1 92.69 110 ASP A N 1
ATOM 838 C CA . ASP A 1 110 ? 16.391 -1.99 -9.062 1 92.69 110 ASP A CA 1
ATOM 839 C C . ASP A 1 110 ? 15.469 -1.378 -8.008 1 92.69 110 ASP A C 1
ATOM 841 O O . ASP A 1 110 ? 14.781 -0.39 -8.266 1 92.69 110 ASP A O 1
ATOM 845 N N . HIS A 1 111 ? 15.438 -1.929 -6.793 1 95.88 111 HIS A N 1
ATOM 846 C CA . HIS A 1 111 ? 14.625 -1.417 -5.699 1 95.88 111 HIS A CA 1
ATOM 847 C C . HIS A 1 111 ? 15.484 -0.747 -4.633 1 95.88 111 HIS A C 1
ATOM 849 O O . HIS A 1 111 ? 15.164 0.349 -4.168 1 95.88 111 HIS A O 1
ATOM 855 N N . TRP A 1 112 ? 16.609 -1.378 -4.324 1 97.12 112 TRP A N 1
ATOM 856 C CA . TRP A 1 112 ? 17.453 -0.872 -3.244 1 97.12 112 TRP A CA 1
ATOM 857 C C . TRP A 1 112 ? 18.172 0.403 -3.666 1 97.12 112 TRP A C 1
ATOM 859 O O . TRP A 1 112 ? 18.703 1.127 -2.824 1 97.12 112 TRP A O 1
ATOM 869 N N . GLY A 1 113 ? 18.156 0.725 -4.926 1 95.38 113 GLY A N 1
ATOM 870 C CA . GLY A 1 113 ? 18.641 2.02 -5.387 1 95.38 113 GLY A CA 1
ATOM 871 C C . GLY A 1 113 ? 17.719 3.166 -4.984 1 95.38 113 GLY A C 1
ATOM 872 O O . GLY A 1 113 ? 18.188 4.289 -4.777 1 95.38 113 GLY A O 1
ATOM 873 N N . TYR A 1 114 ? 16.469 2.908 -4.863 1 95.12 114 TYR A N 1
ATOM 874 C CA . TYR A 1 114 ? 15.477 3.934 -4.555 1 95.12 114 TYR A CA 1
ATOM 875 C C . TYR A 1 114 ? 15.258 4.043 -3.051 1 95.12 114 TYR A C 1
ATOM 877 O O . TYR A 1 114 ? 14.922 5.117 -2.543 1 95.12 114 TYR A O 1
ATOM 885 N N . ALA A 1 115 ? 15.469 2.924 -2.301 1 97.62 115 ALA A N 1
ATOM 886 C CA . ALA A 1 115 ? 15.156 2.883 -0.874 1 97.62 115 ALA A CA 1
ATOM 887 C C . ALA A 1 115 ? 15.93 3.961 -0.116 1 97.62 115 ALA A C 1
ATOM 889 O O . ALA A 1 115 ? 15.336 4.746 0.629 1 97.62 115 ALA A O 1
ATOM 890 N N . PRO A 1 116 ? 17.25 4.188 -0.342 1 97.75 116 PRO A N 1
ATOM 891 C CA . PRO A 1 116 ? 17.953 5.23 0.397 1 97.75 116 PRO A CA 1
ATOM 892 C C . PRO A 1 116 ? 17.531 6.637 -0.004 1 97.75 116 PRO A C 1
ATOM 894 O O . PRO A 1 116 ? 17.547 7.555 0.822 1 97.75 116 PRO A O 1
ATOM 897 N N . VAL A 1 117 ? 17.188 6.844 -1.268 1 97.75 117 VAL A N 1
ATOM 898 C CA . VAL A 1 117 ? 16.719 8.148 -1.714 1 97.75 117 VAL A CA 1
ATOM 899 C C . VAL A 1 117 ? 15.453 8.531 -0.947 1 97.75 117 VAL A C 1
ATOM 901 O O . VAL A 1 117 ? 15.359 9.633 -0.397 1 97.75 117 VAL A O 1
ATOM 904 N N . HIS A 1 118 ? 14.508 7.625 -0.884 1 98.56 118 HIS A N 1
ATOM 905 C CA . HIS A 1 118 ? 13.297 7.863 -0.111 1 98.56 118 HIS A CA 1
ATOM 906 C C . HIS A 1 118 ? 13.617 8.117 1.358 1 98.56 118 HIS A C 1
ATOM 908 O O . HIS A 1 118 ? 13.062 9.023 1.975 1 98.56 118 HIS A O 1
ATOM 914 N N . ALA A 1 119 ? 14.516 7.293 1.897 1 98.56 119 ALA A N 1
ATOM 915 C CA . ALA A 1 119 ? 14.859 7.414 3.312 1 98.56 119 ALA A CA 1
ATOM 916 C C . ALA A 1 119 ? 15.43 8.797 3.623 1 98.56 119 ALA A C 1
ATOM 918 O O . ALA A 1 119 ? 15.031 9.43 4.598 1 98.56 119 ALA A O 1
ATOM 919 N N . VAL A 1 120 ? 16.312 9.273 2.834 1 98.12 120 VAL A N 1
ATOM 920 C CA . VAL A 1 120 ? 16.969 10.555 3.068 1 98.12 120 VAL A CA 1
ATOM 921 C C . VAL A 1 120 ? 15.953 11.688 2.949 1 98.12 120 VAL A C 1
ATOM 923 O O . VAL A 1 120 ? 15.883 12.562 3.82 1 98.12 120 VAL A O 1
ATOM 926 N N . VAL A 1 121 ? 15.164 11.625 1.889 1 98.06 121 VAL A N 1
ATOM 927 C CA . VAL A 1 121 ? 14.164 12.672 1.68 1 98.06 121 VAL A CA 1
ATOM 928 C C . VAL A 1 121 ? 13.172 12.68 2.842 1 98.06 121 VAL A C 1
ATOM 930 O O . VAL A 1 121 ? 12.859 13.742 3.391 1 98.06 121 VAL A O 1
ATOM 933 N N . GLY A 1 122 ? 12.695 11.492 3.229 1 98.38 122 GLY A N 1
ATOM 934 C CA . GLY A 1 122 ? 11.773 11.406 4.348 1 98.38 122 GLY A CA 1
ATOM 935 C C . GLY A 1 122 ? 12.352 11.938 5.645 1 98.38 122 GLY A C 1
ATOM 936 O O . GLY A 1 122 ? 11.695 12.703 6.359 1 98.38 122 GLY A O 1
ATOM 937 N N . MET A 1 123 ? 13.555 11.57 5.93 1 98.19 123 MET A N 1
ATOM 938 C CA . MET A 1 123 ? 14.203 12.008 7.16 1 98.19 123 MET A CA 1
ATOM 939 C C . MET A 1 123 ? 14.383 13.523 7.172 1 98.19 123 MET A C 1
ATOM 941 O O . MET A 1 123 ? 14.156 14.172 8.195 1 98.19 123 MET A O 1
ATOM 945 N N . LEU A 1 124 ? 14.766 14.078 6.062 1 97.62 124 LEU A N 1
ATOM 946 C CA . LEU A 1 124 ? 14.969 15.523 5.98 1 97.62 124 LEU A CA 1
ATOM 947 C C . LEU A 1 124 ? 13.648 16.266 6.172 1 97.62 124 LEU A C 1
ATOM 949 O O . LEU A 1 124 ? 13.617 17.344 6.781 1 97.62 124 LEU A O 1
ATOM 953 N N . LEU A 1 125 ? 12.633 15.742 5.707 1 97.62 125 LEU A N 1
ATOM 954 C CA . LEU A 1 125 ? 11.328 16.359 5.895 1 97.62 125 LEU A CA 1
ATOM 955 C C . LEU A 1 125 ? 10.906 16.297 7.359 1 97.62 125 LEU A C 1
ATOM 957 O O . LEU A 1 125 ? 10.43 17.281 7.918 1 97.62 125 LEU A O 1
ATOM 961 N N . VAL A 1 126 ? 11.102 15.109 7.969 1 96.88 126 VAL A N 1
ATOM 962 C CA . VAL A 1 126 ? 10.703 14.922 9.359 1 96.88 126 VAL A CA 1
ATOM 963 C C . VAL A 1 126 ? 11.508 15.852 10.258 1 96.88 126 VAL A C 1
ATOM 965 O O . VAL A 1 126 ? 10.953 16.516 11.133 1 96.88 126 VAL A O 1
ATOM 968 N N . TRP A 1 127 ? 12.727 15.969 9.992 1 94.81 127 TRP A N 1
ATOM 969 C CA . TRP A 1 127 ? 13.625 16.719 10.867 1 94.81 127 TRP A CA 1
ATOM 970 C C . TRP A 1 127 ? 13.633 18.203 10.516 1 94.81 127 TRP A C 1
ATOM 972 O O . TRP A 1 127 ? 13.945 19.047 11.359 1 94.81 127 TRP A O 1
ATOM 982 N N . GLY A 1 128 ? 13.391 18.469 9.266 1 89.12 128 GLY A N 1
ATOM 983 C CA . GLY A 1 128 ? 13.477 19.844 8.805 1 89.12 128 GLY A CA 1
ATOM 984 C C . GLY A 1 128 ? 12.227 20.641 9.125 1 89.12 128 GLY A C 1
ATOM 985 O O . GLY A 1 128 ? 12.195 21.859 8.898 1 89.12 128 GLY A O 1
ATOM 986 N N . TYR A 1 129 ? 11.164 19.984 9.469 1 82.31 129 TYR A N 1
ATOM 987 C CA . TYR A 1 129 ? 9.938 20.688 9.812 1 82.31 129 TYR A CA 1
ATOM 988 C C . TYR A 1 129 ? 9.477 20.328 11.227 1 82.31 129 TYR A C 1
ATOM 990 O O . TYR A 1 129 ? 9.664 19.203 11.672 1 82.31 129 TYR A O 1
ATOM 998 N N . MET B 1 1 ? -15.883 22.094 12.867 1 56 1 MET B N 1
ATOM 999 C CA . MET B 1 1 ? -16.562 21.438 13.984 1 56 1 MET B CA 1
ATOM 1000 C C . MET B 1 1 ? -15.695 20.328 14.57 1 56 1 MET B C 1
ATOM 1002 O O . MET B 1 1 ? -14.867 19.734 13.867 1 56 1 MET B O 1
ATOM 1006 N N . ALA B 1 2 ? -15.438 20.281 15.82 1 65.69 2 ALA B N 1
ATOM 1007 C CA . ALA B 1 2 ? -14.664 19.281 16.547 1 65.69 2 ALA B CA 1
ATOM 1008 C C . ALA B 1 2 ? -15.258 17.875 16.344 1 65.69 2 ALA B C 1
ATOM 1010 O O . ALA B 1 2 ? -16.391 17.625 16.75 1 65.69 2 ALA B O 1
ATOM 1011 N N . LEU B 1 3 ? -14.734 17.156 15.406 1 76.12 3 LEU B N 1
ATOM 1012 C CA . LEU B 1 3 ? -15.258 15.805 15.219 1 76.12 3 LEU B CA 1
ATOM 1013 C C . LEU B 1 3 ? -15.117 14.984 16.5 1 76.12 3 LEU B C 1
ATOM 1015 O O . LEU B 1 3 ? -14.297 15.305 17.359 1 76.12 3 LEU B O 1
ATOM 1019 N N . SER B 1 4 ? -16.062 14.148 16.719 1 86.5 4 SER B N 1
ATOM 1020 C CA . SER B 1 4 ? -16.078 13.234 17.859 1 86.5 4 SER B CA 1
ATOM 1021 C C . SER B 1 4 ? -14.742 12.539 18.031 1 86.5 4 SER B C 1
ATOM 1023 O O . SER B 1 4 ? -14.008 12.352 17.047 1 86.5 4 SER B O 1
ATOM 1025 N N . PRO B 1 5 ? -14.336 12.344 19.266 1 88.94 5 PRO B N 1
ATOM 1026 C CA . PRO B 1 5 ? -13.102 11.602 19.516 1 88.94 5 PRO B CA 1
ATOM 1027 C C . PRO B 1 5 ? -13.055 10.266 18.797 1 88.94 5 PRO B C 1
ATOM 1029 O O . PRO B 1 5 ? -11.984 9.812 18.391 1 88.94 5 PRO B O 1
ATOM 1032 N N . VAL B 1 6 ? -14.234 9.656 18.656 1 88.56 6 VAL B N 1
ATOM 1033 C CA . VAL B 1 6 ? -14.305 8.367 17.969 1 88.56 6 VAL B CA 1
ATOM 1034 C C . VAL B 1 6 ? -13.82 8.523 16.531 1 88.56 6 VAL B C 1
ATOM 1036 O O . VAL B 1 6 ? -13.07 7.684 16.031 1 88.56 6 VAL B O 1
ATOM 1039 N N . LEU B 1 7 ? -14.219 9.562 15.914 1 92.19 7 LEU B N 1
ATOM 1040 C CA . LEU B 1 7 ? -13.836 9.805 14.523 1 92.19 7 LEU B CA 1
ATOM 1041 C C . LEU B 1 7 ? -12.328 10.008 14.406 1 92.19 7 LEU B C 1
ATOM 1043 O O . LEU B 1 7 ? -11.727 9.641 13.391 1 92.19 7 LEU B O 1
ATOM 1047 N N . ARG B 1 8 ? -11.727 10.375 15.461 1 90.75 8 ARG B N 1
ATOM 1048 C CA . ARG B 1 8 ? -10.305 10.68 15.414 1 90.75 8 ARG B CA 1
ATOM 1049 C C . ARG B 1 8 ? -9.469 9.438 15.727 1 90.75 8 ARG B C 1
ATOM 1051 O O . ARG B 1 8 ? -8.289 9.375 15.375 1 90.75 8 ARG B O 1
ATOM 1058 N N . ILE B 1 9 ? -10.148 8.516 16.344 1 95.06 9 ILE B N 1
ATOM 1059 C CA . ILE B 1 9 ? -9.391 7.34 16.781 1 95.06 9 ILE B CA 1
ATOM 1060 C C . ILE B 1 9 ? -9.562 6.219 15.758 1 95.06 9 ILE B C 1
ATOM 1062 O O . ILE B 1 9 ? -8.695 5.352 15.625 1 95.06 9 ILE B O 1
ATOM 1066 N N . LEU B 1 10 ? -10.664 6.215 14.992 1 97.62 10 LEU B N 1
ATOM 1067 C CA . LEU B 1 10 ? -11.016 5.129 14.078 1 97.62 10 LEU B CA 1
ATOM 1068 C C . LEU B 1 10 ? -9.906 4.891 13.062 1 97.62 10 LEU B C 1
ATOM 1070 O O . LEU B 1 10 ? -9.516 3.748 12.82 1 97.62 10 LEU B O 1
ATOM 1074 N N . PRO B 1 11 ? -9.32 5.957 12.539 1 98.25 11 PRO B N 1
ATOM 1075 C CA . PRO B 1 11 ? -8.258 5.699 11.562 1 98.25 11 PRO B CA 1
ATOM 1076 C C . PRO B 1 11 ? -7.059 4.98 12.164 1 98.25 11 PRO B C 1
ATOM 1078 O O . PRO B 1 11 ? -6.379 4.219 11.477 1 98.25 11 PRO B O 1
ATOM 1081 N N . THR B 1 12 ? -6.785 5.199 13.453 1 98.19 12 THR B N 1
ATOM 1082 C CA . THR B 1 12 ? -5.711 4.473 14.125 1 98.19 12 THR B CA 1
ATOM 1083 C C . THR B 1 12 ? -6.043 2.984 14.219 1 98.19 12 THR B C 1
ATOM 1085 O O . THR B 1 12 ? -5.16 2.137 14.07 1 98.19 12 THR B O 1
ATOM 1088 N N . ILE B 1 13 ? -7.27 2.711 14.438 1 98.31 13 ILE B N 1
ATOM 1089 C CA . ILE B 1 13 ? -7.719 1.323 14.453 1 98.31 13 ILE B CA 1
ATOM 1090 C C . ILE B 1 13 ? -7.582 0.722 13.055 1 98.31 13 ILE B C 1
ATOM 1092 O O . ILE B 1 13 ? -7.066 -0.388 12.898 1 98.31 13 ILE B O 1
ATOM 1096 N N . PHE B 1 14 ? -8.031 1.493 12.031 1 98.69 14 PHE B N 1
ATOM 1097 C CA . PHE B 1 14 ? -7.863 1.047 10.648 1 98.69 14 PHE B CA 1
ATOM 1098 C C . PHE B 1 14 ? -6.398 0.737 10.359 1 98.69 14 PHE B C 1
ATOM 1100 O O . PHE B 1 14 ? -6.082 -0.312 9.797 1 98.69 14 PHE B O 1
ATOM 1107 N N . GLY B 1 15 ? -5.527 1.697 10.789 1 98.81 15 GLY B N 1
ATOM 1108 C CA . GLY B 1 15 ? -4.102 1.505 10.562 1 98.81 15 GLY B CA 1
ATOM 1109 C C . GLY B 1 15 ? -3.561 0.247 11.219 1 98.81 15 GLY B C 1
ATOM 1110 O O . GLY B 1 15 ? -2.748 -0.465 10.625 1 98.81 15 GLY B O 1
ATOM 1111 N N . THR B 1 16 ? -3.996 -0.039 12.406 1 98.81 16 THR B N 1
ATOM 1112 C CA . THR B 1 16 ? -3.568 -1.236 13.125 1 98.81 16 THR B CA 1
ATOM 1113 C C . TH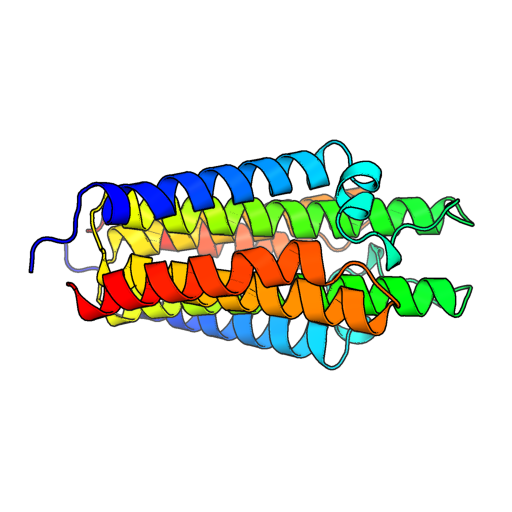R B 1 16 ? -4.023 -2.496 12.391 1 98.81 16 THR B C 1
ATOM 1115 O O . THR B 1 16 ? -3.273 -3.469 12.297 1 98.81 16 THR B O 1
ATOM 1118 N N . ILE B 1 17 ? -5.199 -2.455 11.875 1 98.56 17 ILE B N 1
ATOM 1119 C CA . ILE B 1 17 ? -5.738 -3.594 11.133 1 98.56 17 ILE B CA 1
ATOM 1120 C C . ILE B 1 17 ? -4.918 -3.82 9.867 1 98.56 17 ILE B C 1
ATOM 1122 O O . ILE B 1 17 ? -4.535 -4.953 9.562 1 98.56 17 ILE B O 1
ATOM 1126 N N . PHE B 1 18 ? -4.605 -2.742 9.148 1 98.81 18 PHE B N 1
ATOM 1127 C CA . PHE B 1 18 ? -3.787 -2.863 7.949 1 98.81 18 PHE B CA 1
ATOM 1128 C C . PHE B 1 18 ? -2.42 -3.447 8.281 1 98.81 18 PHE B C 1
ATOM 1130 O O . PHE B 1 18 ? -1.931 -4.336 7.582 1 98.81 18 PHE B O 1
ATOM 1137 N N . ILE B 1 19 ? -1.799 -2.955 9.359 1 98.94 19 ILE B N 1
ATOM 1138 C CA . ILE B 1 19 ? -0.481 -3.443 9.758 1 98.94 19 ILE B CA 1
ATOM 1139 C C . ILE B 1 19 ? -0.568 -4.922 10.117 1 98.94 19 ILE B C 1
ATOM 1141 O O . ILE B 1 19 ? 0.302 -5.715 9.742 1 98.94 1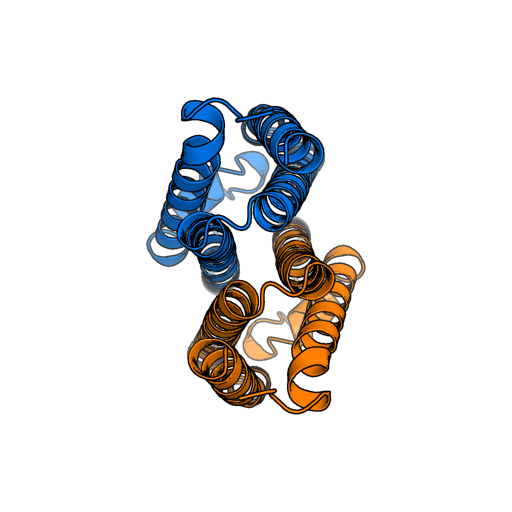9 ILE B O 1
ATOM 1145 N N . SER B 1 20 ? -1.628 -5.316 10.828 1 98.88 20 SER B N 1
ATOM 1146 C CA . SER B 1 20 ? -1.822 -6.719 11.188 1 98.88 20 SER B CA 1
ATOM 1147 C C . SER B 1 20 ? -1.989 -7.59 9.953 1 98.88 20 SER B C 1
ATOM 1149 O O . SER B 1 20 ? -1.433 -8.688 9.875 1 98.88 20 SER B O 1
ATOM 1151 N N . PHE B 1 21 ? -2.76 -7.125 8.992 1 98.69 21 PHE B N 1
ATOM 1152 C CA . PHE B 1 21 ? -2.918 -7.848 7.738 1 98.69 21 PHE B CA 1
ATOM 1153 C C . PHE B 1 21 ? -1.578 -7.996 7.027 1 98.69 21 PHE B C 1
ATOM 1155 O O . PHE B 1 21 ? -1.269 -9.062 6.492 1 98.69 21 PHE B O 1
ATOM 1162 N N . GLY B 1 22 ? -0.813 -6.898 7.02 1 98.88 22 GLY B N 1
ATOM 1163 C CA . GLY B 1 22 ? 0.495 -6.945 6.387 1 98.88 22 GLY B CA 1
ATOM 1164 C C . GLY B 1 22 ? 1.438 -7.938 7.039 1 98.88 22 GLY B C 1
ATOM 1165 O O . GLY B 1 22 ? 2.111 -8.703 6.348 1 98.88 22 GLY B O 1
ATOM 1166 N N . LEU B 1 23 ? 1.461 -7.875 8.336 1 98.88 23 LEU B N 1
ATOM 1167 C CA . LEU B 1 23 ? 2.301 -8.82 9.062 1 98.88 23 LEU B CA 1
ATOM 1168 C C . LEU B 1 23 ? 1.866 -10.258 8.797 1 98.88 23 LEU B C 1
ATOM 1170 O O . LEU B 1 23 ? 2.707 -11.141 8.602 1 98.88 23 LEU B O 1
ATOM 1174 N N . ASN B 1 24 ? 0.587 -10.484 8.781 1 98.75 24 ASN B N 1
ATOM 1175 C CA . ASN B 1 24 ? 0.071 -11.812 8.461 1 98.75 24 ASN B CA 1
ATOM 1176 C C . ASN B 1 24 ? 0.503 -12.258 7.066 1 98.75 24 ASN B C 1
ATOM 1178 O O . ASN B 1 24 ? 0.914 -13.406 6.879 1 98.75 24 ASN B O 1
ATOM 1182 N N . ALA B 1 25 ? 0.435 -11.391 6.09 1 98.62 25 ALA B N 1
ATOM 1183 C CA . ALA B 1 25 ? 0.785 -11.734 4.715 1 98.62 25 ALA B CA 1
ATOM 1184 C C . ALA B 1 25 ? 2.268 -12.07 4.594 1 98.62 25 ALA B C 1
ATOM 1186 O O . ALA B 1 25 ? 2.652 -12.938 3.799 1 98.62 25 ALA B O 1
ATOM 1187 N N . VAL B 1 26 ? 3.086 -11.406 5.418 1 98.69 26 VAL B N 1
ATOM 1188 C CA . VAL B 1 26 ? 4.527 -11.633 5.367 1 98.69 26 VAL B CA 1
ATOM 1189 C C . VAL B 1 26 ? 4.863 -12.945 6.078 1 98.69 26 VAL B C 1
ATOM 1191 O O . VAL B 1 26 ? 5.668 -13.734 5.578 1 98.69 26 VAL B O 1
ATOM 1194 N N . LEU B 1 27 ? 4.215 -13.234 7.188 1 98.5 27 LEU B N 1
ATOM 1195 C CA . LEU B 1 27 ? 4.594 -14.359 8.039 1 98.5 27 LEU B CA 1
ATOM 1196 C C . LEU B 1 27 ? 3.846 -15.625 7.629 1 98.5 27 LEU B C 1
ATOM 1198 O O . LEU B 1 27 ? 4.379 -16.734 7.742 1 98.5 27 LEU B O 1
ATOM 1202 N N . ARG B 1 28 ? 2.629 -15.547 7.145 1 97.69 28 ARG B N 1
ATOM 1203 C CA . ARG B 1 28 ? 1.762 -16.656 6.742 1 97.69 28 ARG B CA 1
ATOM 1204 C C . ARG B 1 28 ? 1.056 -16.344 5.426 1 97.69 28 ARG B C 1
ATOM 1206 O O . ARG B 1 28 ? -0.173 -16.25 5.383 1 97.69 28 ARG B O 1
ATOM 1213 N N . PRO B 1 29 ? 1.825 -16.344 4.375 1 96.44 29 PRO B N 1
ATOM 1214 C CA . PRO B 1 29 ? 1.295 -15.875 3.096 1 96.44 29 PRO B CA 1
ATOM 1215 C C . PRO B 1 29 ? 0.081 -16.672 2.627 1 96.44 29 PRO B C 1
ATOM 1217 O O . PRO B 1 29 ? -0.873 -16.109 2.096 1 96.44 29 PRO B O 1
ATOM 1220 N N . PHE B 1 30 ? 0.015 -17.922 2.814 1 93.75 30 PHE B N 1
ATOM 1221 C CA . PHE B 1 30 ? -1.1 -18.734 2.322 1 93.75 30 PHE B CA 1
ATOM 1222 C C . PHE B 1 30 ? -2.334 -18.531 3.195 1 93.75 30 PHE B C 1
ATOM 1224 O O . PHE B 1 30 ? -3.463 -18.578 2.701 1 93.75 30 PHE B O 1
ATOM 1231 N N . HIS B 1 31 ? -2.139 -18.344 4.434 1 95.19 31 HIS B N 1
ATOM 1232 C CA . HIS B 1 31 ? -3.275 -17.969 5.27 1 95.19 31 HIS B CA 1
ATOM 1233 C C . HIS B 1 31 ? -3.848 -16.625 4.848 1 95.19 31 HIS B C 1
ATOM 1235 O O . HIS B 1 31 ? -5.066 -16.453 4.785 1 95.19 31 HIS B O 1
ATOM 1241 N N . ALA B 1 32 ? -2.982 -15.625 4.613 1 96.62 32 ALA B N 1
ATOM 1242 C CA . ALA B 1 32 ? -3.43 -14.305 4.172 1 96.62 32 ALA B CA 1
ATOM 1243 C C . ALA B 1 32 ? -4.242 -14.398 2.885 1 96.62 32 ALA B C 1
ATOM 1245 O O . ALA B 1 32 ? -5.223 -13.68 2.705 1 96.62 32 ALA B O 1
ATOM 1246 N N . LEU B 1 33 ? -3.768 -15.258 2.049 1 94.62 33 LEU B N 1
ATOM 1247 C CA . LEU B 1 33 ? -4.438 -15.414 0.761 1 94.62 33 LEU B CA 1
ATOM 1248 C C . LEU B 1 33 ? -5.859 -15.93 0.947 1 94.62 33 LEU B C 1
ATOM 1250 O O . LEU B 1 33 ? -6.723 -15.695 0.1 1 94.62 33 LEU B O 1
ATOM 1254 N N . THR B 1 34 ? -6.148 -16.656 2.049 1 93.62 34 THR B N 1
ATOM 1255 C CA . THR B 1 34 ? -7.488 -17.172 2.303 1 93.62 34 THR B CA 1
ATOM 1256 C C . THR B 1 34 ? -8.477 -16.031 2.506 1 93.62 34 THR B C 1
ATOM 1258 O O . THR B 1 34 ? -9.695 -16.219 2.414 1 93.62 34 THR B O 1
ATOM 1261 N N . PHE B 1 35 ? -8.008 -14.805 2.779 1 94.19 35 PHE B N 1
ATOM 1262 C CA . PHE B 1 35 ? -8.875 -13.641 2.904 1 94.19 35 PHE B CA 1
ATOM 1263 C C . PHE B 1 35 ? -9.43 -13.227 1.546 1 94.19 35 PHE B C 1
ATOM 1265 O O . PHE B 1 35 ? -10.367 -12.43 1.468 1 94.19 35 PHE B O 1
ATOM 1272 N N . TYR B 1 36 ? -8.852 -13.766 0.551 1 94.69 36 TYR B N 1
ATOM 1273 C CA . TYR B 1 36 ? -9.367 -13.633 -0.806 1 94.69 36 TYR B CA 1
ATOM 1274 C C . TYR B 1 36 ? -9.984 -14.938 -1.284 1 94.69 36 TYR B C 1
ATOM 1276 O O . TYR B 1 36 ? -9.578 -15.484 -2.314 1 94.69 36 TYR B O 1
ATOM 1284 N N . GLN B 1 37 ? -10.664 -15.617 -0.641 1 83.75 37 GLN B N 1
ATOM 1285 C CA . GLN B 1 37 ? -11.305 -16.922 -0.748 1 83.75 37 GLN B CA 1
ATOM 1286 C C . GLN B 1 37 ? -11.172 -17.484 -2.158 1 83.75 37 GLN B C 1
ATOM 1288 O O . GLN B 1 37 ? -10.727 -18.625 -2.338 1 83.75 37 GLN B O 1
ATOM 1293 N N . SER B 1 38 ? -11.492 -16.734 -3.094 1 84.44 38 SER B N 1
ATOM 1294 C CA . SER B 1 38 ? -11.562 -17.203 -4.473 1 84.44 38 SER B CA 1
ATOM 1295 C C . SER B 1 38 ? -10.18 -17.344 -5.09 1 84.44 38 SER B C 1
ATOM 1297 O O . SER B 1 38 ? -10.016 -17.969 -6.141 1 84.44 38 SER B O 1
ATOM 1299 N N . LEU B 1 39 ? -9.242 -16.703 -4.516 1 85.31 39 LEU B N 1
ATOM 1300 C CA . LEU B 1 39 ? -7.887 -16.766 -5.047 1 85.31 39 LEU B CA 1
ATOM 1301 C C . LEU B 1 39 ? -7.078 -17.859 -4.359 1 85.31 39 LEU B C 1
ATOM 1303 O O . LEU B 1 39 ? -5.957 -18.156 -4.773 1 85.31 39 LEU B O 1
ATOM 1307 N N . SER B 1 40 ? -7.539 -18.438 -3.33 1 77 40 SER B N 1
ATOM 1308 C CA . SER B 1 40 ? -6.781 -19.438 -2.578 1 77 40 SER B CA 1
ATOM 1309 C C . SER B 1 40 ? -6.766 -20.781 -3.299 1 77 40 SER B C 1
ATOM 1311 O O . SER B 1 40 ? -7.805 -21.422 -3.441 1 77 40 SER B O 1
ATOM 1313 N N . PRO B 1 41 ? -5.562 -20.922 -3.91 1 67.62 41 PRO B N 1
ATOM 1314 C CA . PRO B 1 41 ? -5.535 -22.219 -4.57 1 67.62 41 PRO B CA 1
ATOM 1315 C C . PRO B 1 41 ? -5.582 -23.391 -3.578 1 67.62 41 PRO B C 1
ATOM 1317 O O . PRO B 1 41 ? -5.102 -23.266 -2.447 1 67.62 41 PRO B O 1
ATOM 1320 N N . SER B 1 42 ? -6.246 -24.391 -3.836 1 64.75 42 SER B N 1
ATOM 1321 C CA . SER B 1 42 ? -6.246 -25.578 -2.994 1 64.75 42 SER B CA 1
ATOM 1322 C C . SER B 1 42 ? -4.836 -26.125 -2.809 1 64.75 42 SER B C 1
ATOM 1324 O O . SER B 1 42 ? -4.453 -26.516 -1.702 1 64.75 42 SER B O 1
ATOM 1326 N N . HIS B 1 43 ? -3.969 -26.188 -3.836 1 64.88 43 HIS B N 1
ATOM 1327 C CA . HIS B 1 43 ? -2.611 -26.719 -3.801 1 64.88 43 HIS B CA 1
ATOM 1328 C C . HIS B 1 43 ? -1.733 -26.062 -4.863 1 64.88 43 HIS B C 1
ATOM 1330 O O . HIS B 1 43 ? -2.059 -26.109 -6.051 1 64.88 43 HIS B O 1
ATOM 1336 N N . PRO B 1 44 ? -0.743 -25.328 -4.211 1 63.31 44 PRO B N 1
ATOM 1337 C CA . PRO B 1 44 ? 0.159 -24.891 -5.277 1 63.31 44 PRO B CA 1
ATOM 1338 C C . PRO B 1 44 ? 0.604 -26.031 -6.18 1 63.31 44 PRO B C 1
ATOM 1340 O O . PRO B 1 44 ? 0.888 -27.141 -5.695 1 63.31 44 PRO B O 1
ATOM 1343 N N . GLN B 1 45 ? 0.524 -25.891 -7.375 1 66.62 45 GLN B N 1
ATOM 1344 C CA . GLN B 1 45 ? 0.769 -26.953 -8.344 1 66.62 45 GLN B CA 1
ATOM 1345 C C . GLN B 1 45 ? 2.254 -27.297 -8.422 1 66.62 45 GLN B C 1
ATOM 1347 O O . GLN B 1 45 ? 2.619 -28.438 -8.695 1 66.62 45 GLN B O 1
ATOM 1352 N N . THR B 1 46 ? 3.051 -26.234 -8.203 1 77.19 46 THR B N 1
ATOM 1353 C CA . THR B 1 46 ? 4.492 -26.438 -8.242 1 77.19 46 THR B CA 1
ATOM 1354 C C . THR B 1 46 ? 5.184 -25.625 -7.145 1 77.19 46 THR B C 1
ATOM 1356 O O . THR B 1 46 ? 4.586 -24.734 -6.555 1 77.19 46 THR B O 1
ATOM 1359 N N . LEU B 1 47 ? 6.344 -26 -6.836 1 78.19 47 LEU B N 1
ATOM 1360 C CA . LEU B 1 47 ? 7.156 -25.266 -5.875 1 78.19 47 LEU B CA 1
ATOM 1361 C C . LEU B 1 47 ? 7.398 -23.844 -6.352 1 78.19 47 LEU B C 1
ATOM 1363 O O . LEU B 1 47 ? 7.438 -22.906 -5.543 1 78.19 47 LEU B O 1
ATOM 1367 N N . SER B 1 48 ? 7.578 -23.672 -7.629 1 78.75 48 SER B N 1
ATOM 1368 C CA . SER B 1 48 ? 7.797 -22.359 -8.211 1 78.75 48 SER B CA 1
ATOM 1369 C C . SER B 1 48 ? 6.574 -21.469 -8.039 1 78.75 48 SER B C 1
ATOM 1371 O O . SER B 1 48 ? 6.703 -20.266 -7.777 1 78.75 48 SER B O 1
ATOM 1373 N N . ASP B 1 49 ? 5.41 -22.062 -8.094 1 83.12 49 ASP B N 1
ATOM 1374 C CA . ASP B 1 49 ? 4.172 -21.312 -7.902 1 83.12 49 ASP B CA 1
ATOM 1375 C C . ASP B 1 49 ? 4.031 -20.844 -6.453 1 83.12 49 ASP B C 1
ATOM 1377 O O . ASP B 1 49 ? 3.639 -19.703 -6.203 1 83.12 49 ASP B O 1
ATOM 1381 N N . ALA B 1 50 ? 4.414 -21.75 -5.605 1 88 50 ALA B N 1
ATOM 1382 C CA . ALA B 1 50 ? 4.328 -21.422 -4.184 1 88 50 ALA B CA 1
ATOM 1383 C C . ALA B 1 50 ? 5.277 -20.281 -3.824 1 88 50 ALA B C 1
ATOM 1385 O O . ALA B 1 50 ?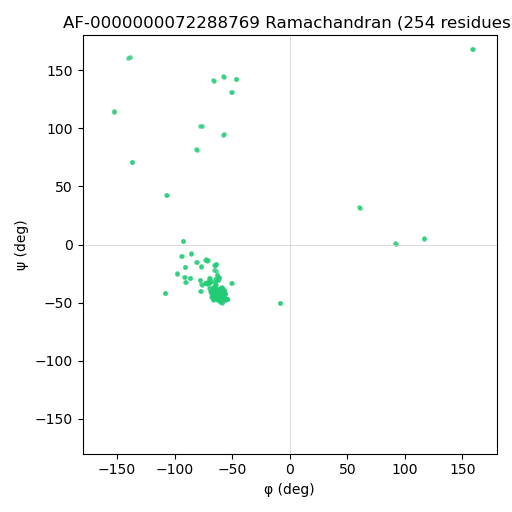 4.91 -19.375 -3.076 1 88 50 ALA B O 1
ATOM 1386 N N . ALA B 1 51 ? 6.457 -20.328 -4.363 1 90.56 51 ALA B N 1
ATOM 1387 C CA . ALA B 1 51 ? 7.461 -19.297 -4.094 1 90.56 51 ALA B CA 1
ATOM 1388 C C . ALA B 1 51 ? 7.016 -17.938 -4.633 1 90.56 51 ALA B C 1
ATOM 1390 O O . ALA B 1 51 ? 7.254 -16.906 -4.008 1 90.56 51 ALA B O 1
ATOM 1391 N N . LEU B 1 52 ? 6.352 -17.938 -5.781 1 91.62 52 LEU B N 1
ATOM 1392 C CA . LEU B 1 52 ? 5.852 -16.703 -6.375 1 91.62 52 LEU B CA 1
ATOM 1393 C C . LEU B 1 52 ? 4.742 -16.109 -5.52 1 91.62 52 LEU B C 1
ATOM 1395 O O . LEU B 1 52 ? 4.723 -14.898 -5.273 1 91.62 52 LEU B O 1
ATOM 1399 N N . VAL B 1 53 ? 3.9 -16.953 -5.062 1 91.56 53 VAL B N 1
ATOM 1400 C CA . VAL B 1 53 ? 2.805 -16.484 -4.215 1 91.56 53 VAL B CA 1
ATOM 1401 C C . VAL B 1 53 ? 3.363 -15.898 -2.922 1 91.56 53 VAL B C 1
ATOM 1403 O O . VAL B 1 53 ? 2.951 -14.812 -2.498 1 91.56 53 VAL B O 1
ATOM 1406 N N . GLU B 1 54 ? 4.305 -16.578 -2.354 1 95.06 54 GLU B N 1
ATOM 1407 C CA . GLU B 1 54 ? 4.922 -16.094 -1.123 1 95.06 54 GLU B CA 1
ATOM 1408 C C . GLU B 1 54 ? 5.594 -14.734 -1.342 1 95.06 54 GLU B C 1
ATOM 1410 O O . GLU B 1 54 ? 5.48 -13.844 -0.504 1 95.06 54 GLU B O 1
ATOM 1415 N N . ALA B 1 55 ? 6.27 -14.617 -2.457 1 96.88 55 ALA B N 1
ATOM 1416 C CA . ALA B 1 55 ? 6.934 -13.359 -2.793 1 96.88 55 ALA B CA 1
ATOM 1417 C C . ALA B 1 55 ? 5.918 -12.234 -2.967 1 96.88 55 ALA B C 1
ATOM 1419 O O . ALA B 1 55 ? 6.07 -11.156 -2.385 1 96.88 55 ALA B O 1
ATOM 1420 N N . LEU B 1 56 ? 4.863 -12.508 -3.689 1 96.88 56 LEU B N 1
ATOM 1421 C CA . LEU B 1 56 ? 3.857 -11.492 -3.969 1 96.88 56 LEU B CA 1
ATOM 1422 C C . LEU B 1 56 ? 3.094 -11.125 -2.701 1 96.88 56 LEU B C 1
ATOM 1424 O O . LEU B 1 56 ? 2.738 -9.961 -2.504 1 96.88 56 LEU B O 1
ATOM 1428 N N . MET B 1 57 ? 2.934 -12.094 -1.835 1 97.5 57 MET B N 1
ATOM 1429 C CA . MET B 1 57 ? 2.24 -11.805 -0.583 1 97.5 57 MET B CA 1
ATOM 1430 C C . MET B 1 57 ? 3.127 -10.984 0.351 1 97.5 57 MET B C 1
ATOM 1432 O O . MET B 1 57 ? 2.629 -10.156 1.113 1 97.5 57 MET B O 1
ATOM 1436 N N . THR B 1 58 ? 4.41 -11.203 0.311 1 98.69 58 THR B N 1
ATOM 1437 C CA . THR B 1 58 ? 5.328 -10.367 1.075 1 98.69 58 THR B CA 1
ATOM 1438 C C . THR B 1 58 ? 5.301 -8.93 0.567 1 98.69 58 THR B C 1
ATOM 1440 O O . THR B 1 58 ? 5.262 -7.984 1.36 1 98.69 58 THR B O 1
ATOM 1443 N N . ILE B 1 59 ? 5.266 -8.758 -0.723 1 98.69 59 ILE B N 1
ATOM 1444 C CA . ILE B 1 59 ? 5.184 -7.445 -1.358 1 98.69 59 ILE B CA 1
ATOM 1445 C C . ILE B 1 59 ? 3.869 -6.766 -0.972 1 98.69 59 ILE B C 1
ATOM 1447 O O . ILE B 1 59 ? 3.855 -5.59 -0.6 1 98.69 59 ILE B O 1
ATOM 1451 N N . TYR B 1 60 ? 2.807 -7.523 -1.018 1 98.44 60 TYR B N 1
ATOM 1452 C CA . TYR B 1 60 ? 1.496 -7.094 -0.546 1 98.44 60 TYR B CA 1
ATOM 1453 C C . TYR B 1 60 ? 1.555 -6.668 0.917 1 98.44 60 TYR B C 1
ATOM 1455 O O . TYR B 1 60 ? 1.036 -5.613 1.285 1 98.44 60 TYR B O 1
ATOM 1463 N N . GLY B 1 61 ? 2.154 -7.469 1.723 1 98.88 61 GLY B N 1
ATOM 1464 C CA . GLY B 1 61 ? 2.23 -7.203 3.15 1 98.88 61 GLY B CA 1
ATOM 1465 C C . GLY B 1 61 ? 2.969 -5.918 3.48 1 98.88 61 GLY B C 1
ATOM 1466 O O . GLY B 1 61 ? 2.551 -5.164 4.363 1 98.88 61 GLY B O 1
ATOM 1467 N N . ALA B 1 62 ? 4.043 -5.672 2.818 1 98.94 62 ALA B N 1
ATOM 1468 C CA . ALA B 1 62 ? 4.801 -4.441 3.025 1 98.94 62 ALA B CA 1
ATOM 1469 C C . ALA B 1 62 ? 3.943 -3.211 2.738 1 98.94 62 ALA B C 1
ATOM 1471 O O . ALA B 1 62 ? 4.023 -2.209 3.453 1 98.94 62 ALA B O 1
ATOM 1472 N N . ARG B 1 63 ? 3.141 -3.309 1.697 1 98.94 63 ARG B N 1
ATOM 1473 C CA . ARG B 1 63 ? 2.293 -2.188 1.311 1 98.94 63 ARG B CA 1
ATOM 1474 C C . ARG B 1 63 ? 1.157 -1.989 2.309 1 98.94 63 ARG B C 1
ATOM 1476 O O . ARG B 1 63 ? 0.763 -0.856 2.594 1 98.94 63 ARG B O 1
ATOM 1483 N N . ASP B 1 64 ? 0.68 -3.096 2.875 1 98.94 64 ASP B N 1
ATOM 1484 C CA . ASP B 1 64 ? -0.32 -2.957 3.93 1 98.94 64 ASP B CA 1
ATOM 1485 C C . ASP B 1 64 ? 0.28 -2.303 5.172 1 98.94 64 ASP B C 1
ATOM 1487 O O . ASP B 1 64 ? -0.363 -1.467 5.812 1 98.94 64 ASP B O 1
ATOM 1491 N N . ILE B 1 65 ? 1.422 -2.654 5.535 1 98.94 65 ILE B N 1
ATOM 1492 C CA . ILE B 1 65 ? 2.105 -2.037 6.668 1 98.94 65 ILE B CA 1
ATOM 1493 C C . ILE B 1 65 ? 2.32 -0.55 6.391 1 98.94 65 ILE B C 1
ATOM 1495 O O . ILE B 1 65 ? 2.084 0.29 7.262 1 98.94 65 ILE B O 1
ATOM 1499 N N . PHE B 1 66 ? 2.727 -0.214 5.133 1 98.94 66 PHE B N 1
ATOM 1500 C CA . PHE B 1 66 ? 2.836 1.18 4.719 1 98.94 66 PHE B CA 1
ATOM 1501 C C . PHE B 1 66 ? 1.526 1.921 4.961 1 98.94 66 PHE B C 1
ATOM 1503 O O . PHE B 1 66 ? 1.526 3.031 5.496 1 98.94 66 PHE B O 1
ATOM 1510 N N . MET B 1 67 ? 0.419 1.354 4.574 1 98.94 67 MET B N 1
ATOM 1511 C CA . MET B 1 67 ? -0.877 2.016 4.691 1 98.94 67 MET B CA 1
ATOM 1512 C C . MET B 1 67 ? -1.202 2.322 6.148 1 98.94 67 MET B C 1
ATOM 1514 O O . MET B 1 67 ? -1.677 3.414 6.469 1 98.94 67 MET B O 1
ATOM 1518 N N . GLY B 1 68 ? -0.9 1.347 7 1 98.94 68 GLY B N 1
ATOM 1519 C CA . GLY B 1 68 ? -1.105 1.599 8.422 1 98.94 68 GLY B CA 1
ATOM 1520 C C . GLY B 1 68 ? -0.215 2.699 8.969 1 98.94 68 GLY B C 1
ATOM 1521 O O . GLY B 1 68 ? -0.678 3.57 9.703 1 98.94 68 GLY B O 1
ATOM 1522 N N . LEU B 1 69 ? 1 2.729 8.602 1 98.94 69 LEU B N 1
ATOM 1523 C CA . LEU B 1 69 ? 1.95 3.721 9.086 1 98.94 69 LEU B CA 1
ATOM 1524 C C . LEU B 1 69 ? 1.578 5.117 8.602 1 98.94 69 LEU B C 1
ATOM 1526 O O . LEU B 1 69 ? 1.769 6.102 9.32 1 98.94 69 LEU B O 1
ATOM 1530 N N . ALA B 1 70 ? 1.09 5.188 7.371 1 98.94 70 ALA B N 1
ATOM 1531 C CA . ALA B 1 70 ? 0.64 6.477 6.852 1 98.94 70 ALA B CA 1
ATOM 1532 C C . ALA B 1 70 ? -0.497 7.039 7.699 1 98.94 70 ALA B C 1
ATOM 1534 O O . ALA B 1 70 ? -0.498 8.227 8.039 1 98.94 70 ALA B O 1
ATOM 1535 N N . MET B 1 71 ? -1.427 6.176 8.062 1 98.94 71 MET B N 1
ATOM 1536 C CA . MET B 1 71 ? -2.549 6.617 8.883 1 98.94 71 MET B CA 1
ATOM 1537 C C . MET B 1 71 ? -2.076 7.012 10.281 1 98.94 71 MET B C 1
ATOM 1539 O O . MET B 1 71 ? -2.539 8.008 10.836 1 98.94 71 M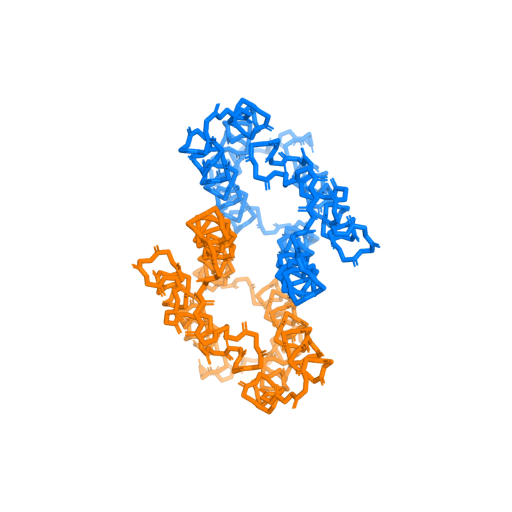ET B O 1
ATOM 1543 N N . TYR B 1 72 ? -1.146 6.223 10.805 1 98.88 72 TYR B N 1
ATOM 1544 C CA . TYR B 1 72 ? -0.597 6.539 12.125 1 98.88 72 TYR B CA 1
ATOM 1545 C C . TYR B 1 72 ? 0.116 7.887 12.102 1 98.88 72 TYR B C 1
ATOM 1547 O O . TYR B 1 72 ? -0.039 8.688 13.031 1 98.88 72 TYR B O 1
ATOM 1555 N N . ALA B 1 73 ? 0.918 8.094 11.102 1 98.88 73 ALA B N 1
ATOM 1556 C CA . ALA B 1 73 ? 1.667 9.352 11.016 1 98.88 73 ALA B CA 1
ATOM 1557 C C . ALA B 1 73 ? 0.727 10.547 10.984 1 98.88 73 ALA B C 1
ATOM 1559 O O . ALA B 1 73 ? 0.906 11.508 11.742 1 98.88 73 ALA B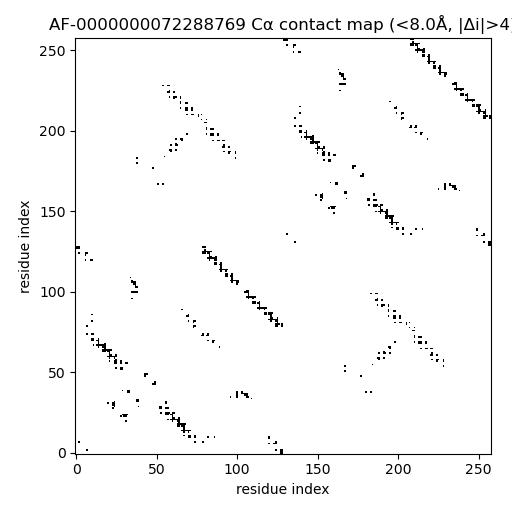 O 1
ATOM 1560 N N . ALA B 1 74 ? -0.275 10.508 10.109 1 98.75 74 ALA B N 1
ATOM 1561 C CA . ALA B 1 74 ? -1.213 11.617 10 1 98.75 74 ALA B CA 1
ATOM 1562 C C . ALA B 1 74 ? -2.006 11.797 11.289 1 98.75 74 ALA B C 1
ATOM 1564 O O . ALA B 1 74 ? -2.287 12.93 11.703 1 98.75 74 ALA B O 1
ATOM 1565 N N . SER B 1 75 ? -2.371 10.648 11.891 1 98.44 75 SER B N 1
ATOM 1566 C CA . SER B 1 75 ? -3.1 10.711 13.148 1 98.44 75 SER B CA 1
ATOM 1567 C C . SER B 1 75 ? -2.238 11.312 14.258 1 98.44 75 SER B C 1
ATOM 1569 O O . SER B 1 75 ? -2.709 12.148 15.031 1 98.44 75 SER B O 1
ATOM 1571 N N . TYR B 1 76 ? -1.044 10.883 14.305 1 98 76 TYR B N 1
ATOM 1572 C CA . TYR B 1 76 ? -0.138 11.32 15.359 1 98 76 TYR B CA 1
ATOM 1573 C C . TYR B 1 76 ? 0.023 12.836 15.352 1 98 76 TYR B C 1
ATOM 1575 O O . TYR B 1 76 ? 0.01 13.477 16.406 1 98 76 TYR B O 1
ATOM 1583 N N . TYR B 1 77 ? 0.136 13.438 14.188 1 97.69 77 TYR B N 1
ATOM 1584 C CA . TYR B 1 77 ? 0.344 14.883 14.078 1 97.69 77 TYR B CA 1
ATOM 1585 C C . TYR B 1 77 ? -0.986 15.617 13.945 1 97.69 77 TYR B C 1
ATOM 1587 O O . TYR B 1 77 ? -1.013 16.828 13.719 1 97.69 77 TYR B O 1
ATOM 1595 N N . ARG B 1 78 ? -2.02 14.891 14.016 1 96.75 78 ARG B N 1
ATOM 1596 C CA . ARG B 1 78 ? -3.377 15.422 14.008 1 96.75 78 ARG B CA 1
ATOM 1597 C C . ARG B 1 78 ? -3.656 16.188 12.727 1 96.75 78 ARG B C 1
ATOM 1599 O O . ARG B 1 78 ? -4.266 17.266 12.758 1 96.75 78 ARG B O 1
ATOM 1606 N N . ASN B 1 79 ? -3.049 15.781 11.617 1 97.94 79 ASN B N 1
ATOM 1607 C CA . ASN B 1 79 ? -3.381 16.312 10.297 1 97.94 79 ASN B CA 1
ATOM 1608 C C . ASN B 1 79 ? -4.621 15.625 9.719 1 97.94 79 ASN B C 1
ATOM 1610 O O . ASN B 1 79 ? -4.516 14.812 8.797 1 97.94 79 ASN B O 1
ATOM 1614 N N . TYR B 1 80 ? -5.762 16.078 10.133 1 97.38 80 TYR B N 1
ATOM 1615 C CA . TYR B 1 80 ? -6.984 15.289 9.969 1 97.38 80 TYR B CA 1
ATOM 1616 C C . TYR B 1 80 ? -7.5 15.375 8.539 1 97.38 80 TYR B C 1
ATOM 1618 O O . TYR B 1 80 ? -8.109 14.43 8.031 1 97.38 80 TYR B O 1
ATOM 1626 N N . LYS B 1 81 ? -7.297 16.469 7.816 1 97.94 81 LYS B N 1
ATOM 1627 C CA . LYS B 1 81 ? -7.68 16.484 6.406 1 97.94 81 LYS B CA 1
ATOM 1628 C C . LYS B 1 81 ? -6.84 15.492 5.598 1 97.94 81 LYS B C 1
ATOM 1630 O O . LYS B 1 81 ? -7.375 14.711 4.812 1 97.94 81 LYS B O 1
ATOM 1635 N N . THR B 1 82 ? -5.496 15.531 5.836 1 98.75 82 THR B N 1
ATOM 1636 C CA . THR B 1 82 ? -4.602 14.547 5.227 1 98.75 82 THR B CA 1
ATOM 1637 C C . THR B 1 82 ? -5.035 13.133 5.582 1 98.75 82 THR B C 1
ATOM 1639 O O . THR B 1 82 ? -5.148 12.273 4.707 1 98.75 82 THR B O 1
ATOM 1642 N N . LEU B 1 83 ? -5.328 12.93 6.82 1 98.75 83 LEU B N 1
ATOM 1643 C CA . LEU B 1 83 ? -5.762 11.617 7.301 1 98.75 83 LEU B CA 1
ATOM 1644 C C . LEU B 1 83 ? -7.035 11.172 6.594 1 98.75 83 LEU 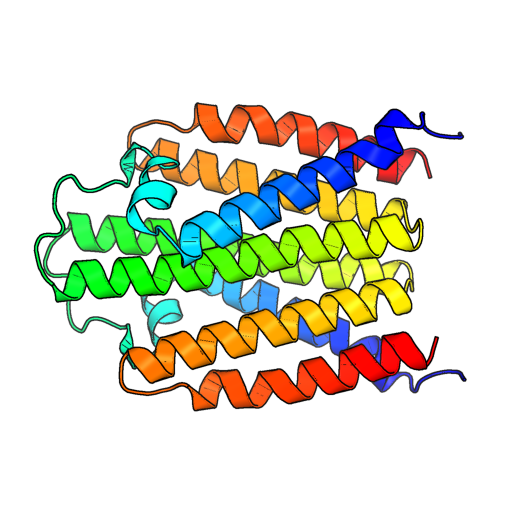B C 1
ATOM 1646 O O . LEU B 1 83 ? -7.156 10.008 6.195 1 98.75 83 LEU B O 1
ATOM 1650 N N . GLY B 1 84 ? -7.969 12.102 6.484 1 98.69 84 GLY B N 1
ATOM 1651 C CA . GLY B 1 84 ? -9.211 11.781 5.797 1 98.69 84 GLY B CA 1
ATOM 1652 C C . GLY B 1 84 ? -9 11.281 4.379 1 98.69 84 GLY B C 1
ATOM 1653 O O . GLY B 1 84 ? -9.602 10.289 3.971 1 98.69 84 GLY B O 1
ATOM 1654 N N . TRP B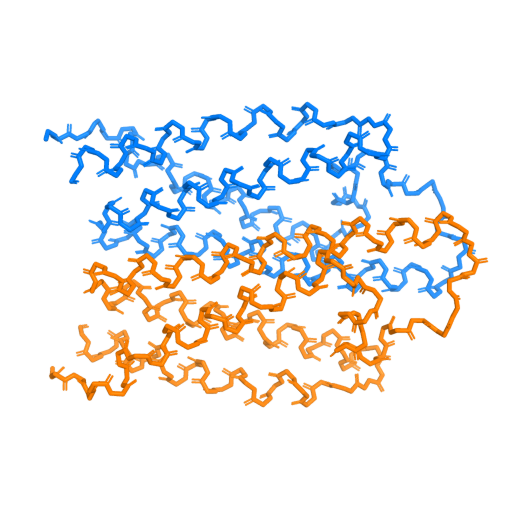 1 85 ? -8.117 11.922 3.674 1 98.88 85 TRP B N 1
ATOM 1655 C CA . TRP B 1 85 ? -7.832 11.516 2.301 1 98.88 85 TRP B CA 1
ATOM 1656 C C . TRP B 1 85 ? -7.117 10.172 2.273 1 98.88 85 TRP B C 1
ATOM 1658 O O . TRP B 1 85 ? -7.348 9.352 1.376 1 98.88 85 TRP B O 1
ATOM 1668 N N . ILE B 1 86 ? -6.238 9.945 3.209 1 98.94 86 ILE B N 1
ATOM 1669 C CA . ILE B 1 86 ? -5.547 8.664 3.305 1 98.94 86 ILE B CA 1
ATOM 1670 C C . ILE B 1 86 ? -6.555 7.551 3.584 1 98.94 86 ILE B C 1
ATOM 1672 O O . ILE B 1 86 ? -6.496 6.484 2.969 1 98.94 86 ILE B O 1
ATOM 1676 N N . VAL B 1 87 ? -7.484 7.844 4.406 1 98.94 87 VAL B N 1
ATOM 1677 C CA . VAL B 1 87 ? -8.516 6.867 4.742 1 98.94 87 VAL B CA 1
ATOM 1678 C C . VAL B 1 87 ? -9.406 6.613 3.527 1 98.94 87 VAL B C 1
ATOM 1680 O O . VAL B 1 87 ? -9.758 5.469 3.236 1 98.94 87 VAL B O 1
ATOM 1683 N N . LEU B 1 88 ? -9.75 7.672 2.799 1 98.88 88 LEU B N 1
ATOM 1684 C CA . LEU B 1 88 ? -10.531 7.512 1.578 1 98.88 88 LEU B CA 1
ATOM 1685 C C . LEU B 1 88 ? -9.781 6.652 0.563 1 98.88 88 LEU B C 1
ATOM 1687 O O . LEU B 1 88 ? -10.383 5.805 -0.102 1 98.88 88 LEU B O 1
ATOM 1691 N N . ALA B 1 89 ? -8.508 6.867 0.427 1 98.94 89 ALA B N 1
ATOM 1692 C CA . ALA B 1 89 ? -7.703 6.023 -0.454 1 98.94 89 ALA B CA 1
ATOM 1693 C C . ALA B 1 89 ? -7.742 4.566 -0.002 1 98.94 89 ALA B C 1
ATOM 1695 O O . ALA B 1 89 ? -7.797 3.654 -0.831 1 98.94 89 ALA B O 1
ATOM 1696 N N . GLY B 1 90 ? -7.691 4.34 1.35 1 98.81 90 GLY B N 1
ATOM 1697 C CA . GLY B 1 90 ? -7.844 2.994 1.878 1 98.81 90 GLY B CA 1
ATOM 1698 C C . GLY B 1 90 ? -9.164 2.354 1.495 1 98.81 90 GLY B C 1
ATOM 1699 O O . GLY B 1 90 ? -9.227 1.149 1.233 1 98.81 90 GLY B O 1
ATOM 1700 N N . SER B 1 91 ? -10.203 3.182 1.469 1 98.88 91 SER B N 1
ATOM 1701 C CA . SER B 1 91 ? -11.5 2.703 0.995 1 98.88 91 SER B CA 1
ATOM 1702 C C . SER B 1 91 ? -11.406 2.195 -0.44 1 98.88 91 SER B C 1
ATOM 1704 O O . SER B 1 91 ? -12 1.166 -0.778 1 98.88 91 SER B O 1
ATOM 1706 N N . GLY B 1 92 ? -10.742 2.955 -1.272 1 98.81 92 GLY B N 1
ATOM 1707 C CA . GLY B 1 92 ? -10.516 2.521 -2.643 1 98.81 92 GLY B CA 1
ATOM 1708 C C . GLY B 1 92 ? -9.805 1.186 -2.74 1 98.81 92 GLY B C 1
ATOM 1709 O O . GLY B 1 92 ? -10.164 0.343 -3.564 1 98.81 92 GLY B O 1
ATOM 1710 N N . VAL B 1 93 ? -8.828 0.938 -1.882 1 98.88 93 VAL B N 1
ATOM 1711 C CA . VAL B 1 93 ? -8.078 -0.317 -1.862 1 98.88 93 VAL B CA 1
ATOM 1712 C C . VAL B 1 93 ? -9.023 -1.47 -1.514 1 98.88 93 VAL B C 1
ATOM 1714 O O . VAL B 1 93 ? -9.016 -2.504 -2.186 1 98.88 93 VAL B O 1
ATOM 1717 N N . ALA B 1 94 ? -9.836 -1.28 -0.477 1 98.5 94 ALA B N 1
ATOM 1718 C CA . ALA B 1 94 ? -10.797 -2.314 -0.088 1 98.5 94 ALA B CA 1
ATOM 1719 C C . ALA B 1 94 ? -11.789 -2.59 -1.211 1 98.5 94 ALA B C 1
ATOM 1721 O O . ALA B 1 94 ? -12.195 -3.736 -1.42 1 98.5 94 ALA B O 1
ATOM 1722 N N . PHE B 1 95 ? -12.195 -1.561 -1.889 1 98.69 95 PHE B N 1
ATOM 1723 C CA . PHE B 1 95 ? -13.109 -1.732 -3.008 1 98.69 95 PHE B CA 1
ATOM 1724 C C . PHE B 1 95 ? -12.477 -2.584 -4.102 1 98.69 95 PHE B C 1
ATOM 1726 O O . PHE B 1 95 ? -13.102 -3.516 -4.613 1 98.69 95 PHE B O 1
ATOM 1733 N N . VAL B 1 96 ? -11.25 -2.27 -4.469 1 98.75 96 VAL B N 1
ATOM 1734 C CA . VAL B 1 96 ? -10.539 -3.018 -5.5 1 98.75 96 VAL B CA 1
ATOM 1735 C C . VAL B 1 96 ? -10.344 -4.465 -5.047 1 98.75 96 VAL B C 1
ATOM 1737 O O . VAL B 1 96 ? -10.5 -5.395 -5.84 1 98.75 96 VAL B O 1
ATOM 1740 N N . ASP B 1 97 ? -10 -4.68 -3.744 1 98.38 97 ASP B N 1
ATOM 1741 C CA . ASP B 1 97 ? -9.867 -6.035 -3.227 1 98.38 97 ASP B CA 1
ATOM 1742 C C . ASP B 1 97 ? -11.156 -6.832 -3.424 1 98.38 97 ASP B C 1
ATOM 1744 O O . ASP B 1 97 ? -11.117 -7.996 -3.826 1 98.38 97 ASP B O 1
ATOM 1748 N N . GLY B 1 98 ? -12.273 -6.188 -3.129 1 97.81 98 GLY B N 1
ATOM 1749 C CA . GLY B 1 98 ? -13.555 -6.844 -3.367 1 97.81 98 GLY B CA 1
ATOM 1750 C C . GLY B 1 98 ? -13.812 -7.125 -4.836 1 97.81 98 GLY B C 1
ATOM 1751 O O . GLY B 1 98 ? -14.352 -8.18 -5.184 1 97.81 98 GLY B O 1
ATOM 1752 N N . TRP B 1 99 ? -13.484 -6.164 -5.652 1 98.06 99 TRP B N 1
ATOM 1753 C CA . TRP B 1 99 ? -13.672 -6.312 -7.09 1 98.06 99 TRP B CA 1
ATOM 1754 C C . TRP B 1 99 ? -12.883 -7.504 -7.617 1 98.06 99 TRP B C 1
ATOM 1756 O O . TRP B 1 99 ? -13.383 -8.273 -8.445 1 98.06 99 TRP B O 1
ATOM 1766 N N . VAL B 1 100 ? -11.664 -7.68 -7.156 1 97.81 100 VAL B N 1
ATOM 1767 C CA . VAL B 1 100 ? -10.82 -8.805 -7.547 1 97.81 100 VAL B CA 1
ATOM 1768 C C . VAL B 1 100 ? -11.477 -10.117 -7.117 1 97.81 100 VAL B C 1
ATOM 1770 O O . VAL B 1 100 ? -11.523 -11.078 -7.887 1 97.81 100 VAL B O 1
ATOM 1773 N N . CYS B 1 101 ? -12.039 -10.156 -5.918 1 96.69 101 CYS B N 1
ATOM 1774 C CA . CYS B 1 101 ? -12.727 -11.344 -5.434 1 96.69 101 CYS B CA 1
ATOM 1775 C C . CYS B 1 101 ? -13.969 -11.633 -6.266 1 96.69 101 CYS B C 1
ATOM 1777 O O . CYS B 1 101 ? -14.25 -12.789 -6.602 1 96.69 101 CYS B O 1
ATOM 1779 N N . TRP B 1 102 ? -14.711 -10.586 -6.57 1 97 102 TRP B N 1
ATOM 1780 C CA . TRP B 1 102 ? -15.906 -10.75 -7.391 1 97 102 TRP B CA 1
ATOM 1781 C C . TRP B 1 102 ? -15.562 -11.375 -8.742 1 97 102 TRP B C 1
ATOM 1783 O O . TRP B 1 102 ? -16.203 -12.336 -9.164 1 97 102 TRP B O 1
ATOM 1793 N N . ARG B 1 103 ? -14.484 -10.953 -9.367 1 95.94 103 ARG B N 1
ATOM 1794 C CA . ARG B 1 103 ? -14.055 -11.453 -10.664 1 95.94 103 ARG B CA 1
ATOM 1795 C C . ARG B 1 103 ? -13.562 -12.898 -10.555 1 95.94 103 ARG B C 1
ATOM 1797 O O . ARG B 1 103 ? -13.656 -13.656 -11.523 1 95.94 103 ARG B O 1
ATOM 1804 N N . ALA B 1 104 ? -13.055 -13.227 -9.375 1 93.69 104 ALA B N 1
ATOM 1805 C CA . ALA B 1 104 ? -12.508 -14.562 -9.156 1 93.69 104 ALA B CA 1
ATOM 1806 C C . ALA B 1 104 ? -13.602 -15.547 -8.75 1 93.69 104 ALA B C 1
ATOM 1808 O O . ALA B 1 104 ? -13.344 -16.75 -8.617 1 93.69 104 ALA B O 1
ATOM 1809 N N . GLY B 1 105 ? -14.781 -15.039 -8.516 1 93.94 105 GLY B N 1
ATOM 1810 C CA . GLY B 1 105 ? -15.898 -15.961 -8.367 1 93.94 105 GLY B CA 1
ATOM 1811 C C . GLY B 1 105 ? -16.516 -15.922 -6.98 1 93.94 105 GLY B C 1
ATOM 1812 O O . GLY B 1 105 ? -17.359 -16.766 -6.648 1 93.94 105 GLY B O 1
ATOM 1813 N N . GLY B 1 106 ? -16.047 -14.984 -6.105 1 94.25 106 GLY B N 1
ATOM 1814 C CA . GLY B 1 106 ? -16.703 -14.898 -4.812 1 94.25 106 GLY B CA 1
ATOM 1815 C C . GLY B 1 106 ? -15.844 -14.25 -3.746 1 94.25 106 GLY B C 1
ATOM 1816 O O . GLY B 1 106 ? -14.664 -13.969 -3.977 1 94.25 106 GLY B O 1
ATOM 1817 N N . GLY B 1 107 ? -16.531 -13.906 -2.537 1 94.5 107 GLY B N 1
ATOM 1818 C CA . GLY B 1 107 ? -15.805 -13.414 -1.374 1 94.5 107 GLY B CA 1
ATOM 1819 C C . GLY B 1 107 ? -15.703 -11.898 -1.327 1 94.5 107 GLY B C 1
ATOM 1820 O O . GLY B 1 107 ? -15.07 -11.344 -0.429 1 94.5 107 GLY B O 1
ATOM 1821 N N . GLN B 1 108 ? -16.234 -11.172 -2.26 1 95.62 108 GLN B N 1
ATOM 1822 C CA . GLN B 1 108 ? -16.125 -9.719 -2.354 1 95.62 108 GLN B CA 1
ATOM 1823 C C . GLN B 1 108 ? -16.75 -9.039 -1.131 1 95.62 108 GLN B C 1
ATOM 1825 O O . GLN B 1 108 ? -16.312 -7.965 -0.727 1 95.62 108 GLN B O 1
ATOM 1830 N N . GLY B 1 109 ? -17.734 -9.672 -0.495 1 95.31 109 GLY B N 1
ATOM 1831 C CA . GLY B 1 109 ? -18.406 -9.086 0.652 1 95.31 109 GLY B CA 1
ATOM 1832 C C . GLY B 1 109 ? -17.484 -8.844 1.83 1 95.31 109 GLY B C 1
ATOM 1833 O O . GLY B 1 109 ? -17.688 -7.906 2.604 1 95.31 109 GLY B O 1
ATOM 1834 N N . ASP B 1 110 ? -16.469 -9.648 2.004 1 92.56 110 ASP B N 1
ATOM 1835 C CA . ASP B 1 110 ? -15.492 -9.531 3.086 1 92.56 110 ASP B CA 1
ATOM 1836 C C . ASP B 1 110 ? -14.68 -8.25 2.957 1 92.56 110 ASP B C 1
ATOM 1838 O O . ASP B 1 110 ? -14.062 -7.801 3.924 1 92.56 110 ASP B O 1
ATOM 1842 N N . HIS B 1 111 ? -14.648 -7.625 1.79 1 95.75 111 HIS B N 1
ATOM 1843 C CA . HIS B 1 111 ? -13.914 -6.387 1.551 1 95.75 111 HIS B CA 1
ATOM 1844 C C . HIS B 1 111 ? -14.875 -5.207 1.39 1 95.75 111 HIS B C 1
ATOM 1846 O O . HIS B 1 111 ? -14.656 -4.145 1.978 1 95.75 111 HIS B O 1
ATOM 1852 N N . TRP B 1 112 ? -15.961 -5.445 0.665 1 97 112 TRP B N 1
ATOM 1853 C CA . TRP B 1 112 ? -16.875 -4.355 0.362 1 97 112 TRP B CA 1
ATOM 1854 C C . TRP B 1 112 ? -17.688 -3.969 1.595 1 97 112 TRP B C 1
ATOM 1856 O O . TRP B 1 112 ? -18.328 -2.91 1.623 1 97 112 TRP B O 1
ATOM 1866 N N . GLY B 1 113 ? -17.672 -4.77 2.613 1 95.25 113 GLY B N 1
ATOM 1867 C CA . GLY B 1 113 ? -18.219 -4.379 3.898 1 95.25 113 GLY B CA 1
ATOM 1868 C C . GLY B 1 113 ? -17.422 -3.289 4.59 1 95.25 113 GLY B C 1
ATOM 1869 O O . GLY B 1 113 ? -17.969 -2.479 5.332 1 95.25 113 GLY B O 1
ATOM 1870 N N . TYR B 1 114 ? -16.141 -3.248 4.375 1 95.19 114 TYR B N 1
ATOM 1871 C CA . TYR B 1 114 ? -15.242 -2.303 5.023 1 95.19 114 TYR B CA 1
ATOM 1872 C C . TYR B 1 114 ? -15.086 -1.033 4.195 1 95.19 114 TYR B C 1
ATOM 1874 O O . TYR B 1 114 ? -14.859 0.049 4.742 1 95.19 114 TYR B O 1
ATOM 1882 N N . ALA B 1 115 ? -15.242 -1.142 2.834 1 97.69 115 ALA B N 1
ATOM 1883 C CA . ALA B 1 115 ? -14.984 -0.021 1.933 1 97.69 115 ALA B CA 1
ATOM 1884 C C . ALA B 1 115 ? -15.875 1.172 2.275 1 97.69 115 ALA B C 1
ATOM 1886 O O . ALA B 1 115 ? -15.383 2.289 2.453 1 97.69 115 ALA B O 1
ATOM 1887 N N . PRO B 1 116 ? -17.188 1.024 2.541 1 97.75 116 PRO B N 1
ATOM 1888 C CA . PRO B 1 116 ? -18.016 2.186 2.871 1 97.75 116 PRO B CA 1
ATOM 1889 C C . PRO B 1 116 ? -17.703 2.771 4.242 1 97.75 116 PRO B C 1
ATOM 1891 O O . PRO B 1 116 ? -17.828 3.98 4.449 1 97.75 116 PRO B O 1
ATOM 1894 N N . VAL B 1 117 ? -17.328 1.934 5.203 1 97.75 117 VAL B N 1
ATOM 1895 C CA . VAL B 1 117 ? -16.953 2.426 6.523 1 97.75 117 VAL B CA 1
ATOM 1896 C C . VAL B 1 117 ? -15.758 3.363 6.402 1 97.75 117 VAL B C 1
ATOM 1898 O O . VAL B 1 117 ? -15.773 4.477 6.93 1 97.75 117 VAL B O 1
ATOM 1901 N N . HIS B 1 118 ? -14.734 2.93 5.691 1 98.56 118 HIS B N 1
ATOM 1902 C CA . HIS B 1 118 ? -13.578 3.781 5.449 1 98.56 118 HIS B CA 1
ATOM 1903 C C . HIS B 1 118 ? -13.977 5.066 4.73 1 98.56 118 HIS B C 1
ATOM 1905 O O . HIS B 1 118 ? -13.523 6.152 5.094 1 98.56 118 HIS B O 1
ATOM 1911 N N . ALA B 1 119 ? -14.828 4.918 3.713 1 98.62 119 ALA B N 1
ATOM 1912 C CA . ALA B 1 119 ? -15.234 6.078 2.922 1 98.62 119 ALA B CA 1
ATOM 1913 C C . ALA B 1 119 ? -15.93 7.117 3.793 1 98.62 119 ALA B C 1
ATOM 1915 O O . ALA B 1 119 ? -15.625 8.312 3.715 1 98.62 119 ALA B O 1
ATOM 1916 N N . VAL B 1 120 ? -16.812 6.711 4.621 1 98.19 120 VAL B N 1
ATOM 1917 C CA . VAL B 1 120 ? -17.578 7.621 5.461 1 98.19 120 VAL B CA 1
ATOM 1918 C C . VAL B 1 120 ? -16.656 8.305 6.465 1 98.19 120 VAL B C 1
ATOM 1920 O O . VAL B 1 120 ? -16.703 9.531 6.617 1 98.19 120 VAL B O 1
ATOM 1923 N N . VAL B 1 121 ? -15.836 7.492 7.105 1 98.12 121 VAL B N 1
ATOM 1924 C CA . VAL B 1 121 ? -14.922 8.047 8.094 1 98.12 121 VAL B CA 1
ATOM 1925 C C . VAL B 1 121 ? -13.977 9.047 7.43 1 98.12 121 VAL B C 1
ATOM 1927 O O . VAL B 1 121 ? -13.773 10.156 7.941 1 98.12 121 VAL B O 1
ATOM 1930 N N . GLY B 1 122 ? -13.414 8.672 6.273 1 98.44 122 GLY B N 1
ATOM 1931 C CA . GLY B 1 122 ? -12.531 9.578 5.559 1 98.44 122 GLY B CA 1
ATOM 1932 C C . GLY B 1 122 ? -13.203 10.875 5.156 1 98.44 122 GLY B C 1
ATOM 1933 O O . GLY B 1 122 ? -12.648 11.961 5.344 1 98.44 122 GLY B O 1
ATOM 1934 N N . MET B 1 123 ? -14.391 10.781 4.641 1 98.19 123 MET B N 1
ATOM 1935 C CA . MET B 1 123 ? -15.125 11.961 4.203 1 98.19 123 MET B CA 1
ATOM 1936 C C . MET B 1 123 ? -15.43 12.883 5.379 1 98.19 123 MET B C 1
ATOM 1938 O O . MET B 1 123 ? -15.297 14.102 5.266 1 98.19 123 MET B O 1
ATOM 1942 N N . LEU B 1 124 ? -15.805 12.312 6.484 1 97.69 124 LEU B N 1
ATOM 1943 C CA . LEU B 1 124 ? -16.125 13.117 7.66 1 97.69 124 LEU B CA 1
ATOM 1944 C C . LEU B 1 124 ? -14.883 13.836 8.18 1 97.69 124 LEU B C 1
ATOM 1946 O O . LEU B 1 124 ? -14.961 14.969 8.648 1 97.69 124 LEU B O 1
ATOM 1950 N N . LEU B 1 125 ? -13.805 13.219 8.102 1 97.69 125 LEU B N 1
ATOM 1951 C CA . LEU B 1 125 ? -12.562 13.859 8.523 1 97.69 125 LEU B CA 1
ATOM 1952 C C . LEU B 1 125 ? -12.195 15.008 7.59 1 97.69 125 LEU B C 1
ATOM 1954 O O . LEU B 1 125 ? -11.828 16.094 8.047 1 97.69 125 LEU B O 1
ATOM 1958 N N . VAL B 1 126 ? -12.32 14.75 6.262 1 96.94 126 VAL B N 1
ATOM 1959 C CA . VAL B 1 126 ? -11.953 15.766 5.281 1 96.94 126 VAL B CA 1
ATOM 1960 C C . VAL B 1 126 ? -12.875 16.969 5.426 1 96.94 126 VAL B C 1
ATOM 1962 O O . VAL B 1 126 ? -12.414 18.125 5.438 1 96.94 126 VAL B O 1
ATOM 1965 N N . TRP B 1 127 ? -14.086 16.734 5.645 1 94.94 127 TRP B N 1
ATOM 1966 C CA . TRP B 1 127 ? -15.078 17.797 5.656 1 94.94 127 TRP B CA 1
ATOM 1967 C C . TRP B 1 127 ? -15.188 18.438 7.039 1 94.94 127 TRP B C 1
ATOM 1969 O O . TRP B 1 127 ? -15.617 19.578 7.176 1 94.94 127 TRP B O 1
ATOM 1979 N N . GLY B 1 128 ? -14.906 17.641 8.023 1 89.44 128 GLY B N 1
ATOM 1980 C CA . GLY B 1 128 ? -15.078 18.109 9.391 1 89.44 128 GLY B CA 1
ATOM 1981 C C . GLY B 1 128 ? -13.922 18.953 9.883 1 89.44 128 GLY B C 1
ATOM 1982 O O . GLY B 1 128 ? -13.977 19.516 10.977 1 89.44 128 GLY B O 1
ATOM 1983 N N . TYR B 1 129 ? -12.82 18.906 9.164 1 82.81 129 TYR B N 1
ATOM 1984 C CA . TYR B 1 129 ? -11.68 19.719 9.562 1 82.81 129 TYR B CA 1
ATOM 1985 C C . TYR B 1 129 ? -11.258 20.656 8.445 1 82.81 129 TYR B C 1
ATOM 1987 O O . TYR B 1 129 ? -11.398 20.328 7.262 1 82.81 129 TYR B O 1
#

Foldseek 3Di:
DPPDPCLLCVLLVVLVVLLVLLVCCQPPVLVSCCLLVLRRDPDDPDPVSVVVSSVVSNVVSVVSNVLSVQLVVCSVVVVQLSNLVSLLVVLVVLQVSLVVSVVSPDNSCSRPVCSVVSNVSSVCSNVVD/DPDDPCLLCVLLVVLVVLLVLLVCCQVPVLVSCCLLVLRRDPDDPDPVSVVVSSVVSNVVSVVSNVLSVQLVVCSVVVVQLSNLVSLLVVLVVLQVSLVVSVVSPDNSCSRPVCSVVSNVSSVCSNVVD

Radius of gyration: 17.94 Å; Cα contacts (8 Å, |Δi|>4): 444; chains: 2; bounding box: 38×53×38 Å

Sequence (258 aa):
MALSPVLRILPTIFGTIFISFGLNAVLRPFHALTFYQSLSPSHPQTLSDAALVEALMTIYGARDIFMGLAMYAASYYRNYKTLGWIVLAGSGVAFVDGWVCWRAGGGQGDHWGYAPVHAVVGMLLVWGYMALSPVLRILPTIFGTIFIS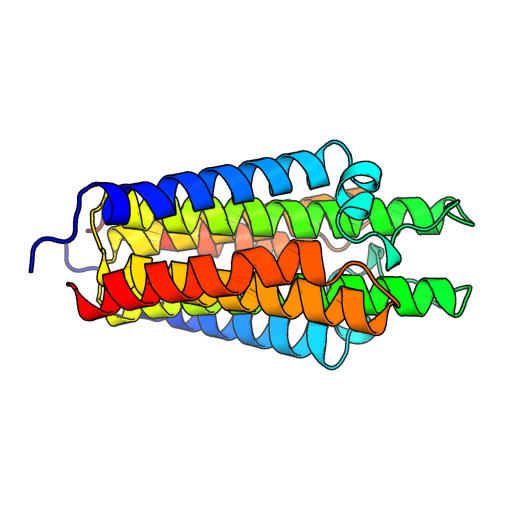FGLNAVLRPFHALTFYQSLSPSHPQTLSDAALVEALMTIYGARDIFMGLAMYAASYYRNYKTLGWIVLAGSGVAFVDGWVCWRAGGGQGDHWGYAPVHAVVGMLLVWGY

InterPro domains:
  IPR025363 Protein of unknown function DUF4267 [PF14087] (15-125)

pLDDT: mean 93.84, std 8.85, range [54.78, 98.94]